Protein 8ANX (pdb70)

Nearest PDB structures (foldseek):
  8anx-assembly1_AAA  TM=1.003E+00  e=5.447E-75  Thermogutta terrifontis
  8b3y-assembly1_A  TM=1.003E+00  e=3.376E-72  Thermogutta terrifontis
  6kdd-assembly1_A  TM=7.727E-01  e=1.918E-19  Fervidobacterium pennivorans DSM 9078
  3rjy-assembly1_A  TM=7.796E-01  e=4.596E-19  Fervidobacterium nodosum Rt17-B1
  5byw-assembly2_B  TM=7.612E-01  e=2.550E-14  Acetivibrio thermocellus ATCC 27405

B-factor: mean 18.73, std 9.05, range [9.93, 132.36]

Sequence (334 aa):
VFKGHNNLPRLRGAMIGPHVTNADLLEFGNVWKANHIRWQLIWNGFPHSPADSATLDEYRQWLDDGALKRLEEAALPVCREEAGILVTVDLHTPPGGRNEASECRIFHDREEFQKAFIDIWEDIARRFADSDVVWGYDLVNAPVEGMVPDGLMNWQRLAEETARRVRAIDQKHAIIIIEPAPWGSPSSIIALLDPIDVPGVVYSVHMYVPHAFTHQGVYDNPVGIVYPGTIDGKWYDRNTLRKVLEPVRRFQEENGVHIYIGEFSAIRWAPADSACCQQYLKKDCIEIFEEYGWDWAYHAFREWDGWSVEHGPDDRRNDRNRTATPTDDRALLLRSSWYAENVKPQFS

Structure (mmCIF, N/CA/C/O backbone):
data_8ANX
#
_entry.id   8ANX
#
_cell.length_a   60.390
_cell.length_b   69.590
_cell.length_c   81.920
_cell.angle_alpha   90.000
_cell.angle_beta   90.000
_cell.angle_gamma   90.000
#
_symmetry.space_group_name_H-M   'P 21 21 21'
#
loop_
_entity.id
_entity.type
_entity.pdbx_description
1 polymer Endoglucanase
2 water water
#
loop_
_atom_site.group_PDB
_atom_site.id
_atom_site.type_symbol
_atom_site.label_atom_id
_atom_site.label_alt_id
_atom_site.label_comp_id
_atom_site.label_asym_id
_atom_site.label_entity_id
_atom_site.label_seq_id
_atom_site.pdbx_PDB_ins_code
_atom_site.Cartn_x
_atom_site.Cartn_y
_atom_site.Cartn_z
_atom_site.occupancy
_atom_site.B_iso_or_equiv
_atom_site.auth_seq_id
_atom_site.auth_comp_id
_atom_site.auth_asym_id
_atom_site.auth_atom_id
_atom_site.pdbx_PDB_model_num
ATOM 1 N N . VAL A 1 8 ? -29.427 4.667 14.695 1.000 25.934 193 VAL AAA N 1
ATOM 2 C CA . VAL A 1 8 ? -28.493 4.955 13.554 1.000 22.488 193 VAL AAA CA 1
ATOM 3 C C . VAL A 1 8 ? -29.192 4.686 12.221 1.000 19.163 193 VAL AAA C 1
ATOM 4 O O . VAL A 1 8 ? -29.731 3.592 12.003 1.000 22.151 193 VAL AAA O 1
ATOM 8 N N . PHE A 1 9 ? -29.169 5.675 11.346 1.000 17.785 194 PHE AAA N 1
ATOM 9 C CA . PHE A 1 9 ? -29.808 5.580 10.017 1.000 15.666 194 PHE AAA CA 1
ATOM 10 C C . PHE A 1 9 ? -28.998 4.672 9.095 1.000 14.724 194 PHE AAA C 1
ATOM 11 O O . PHE A 1 9 ? -27.811 4.943 8.854 1.000 14.945 194 PHE AAA O 1
ATOM 19 N N . LYS A 1 10 ? -29.635 3.642 8.543 1.000 14.853 195 LYS AAA N 1
ATOM 20 C CA . LYS A 1 10 ? -29.039 2.801 7.466 1.000 15.013 195 LYS AAA CA 1
ATOM 21 C C . LYS A 1 10 ? -29.782 2.992 6.141 1.000 14.085 195 LYS AAA C 1
ATOM 22 O O . LYS A 1 10 ? -29.166 2.814 5.107 1.000 15.607 195 LYS AAA O 1
ATOM 28 N N . GLY A 1 11 ? -31.086 3.243 6.163 1.000 14.289 196 GLY AAA N 1
ATOM 29 C CA . GLY A 1 11 ? -31.870 3.370 4.923 1.000 15.371 196 GLY AAA CA 1
ATOM 30 C C . GLY A 1 11 ? -32.396 2.047 4.399 1.000 13.931 196 GLY AAA C 1
ATOM 31 O O . GLY A 1 11 ? -32.977 2.026 3.313 1.000 14.589 196 GLY AAA O 1
ATOM 32 N N . HIS A 1 12 ? -32.189 0.964 5.132 1.000 14.169 197 HIS AAA N 1
ATOM 33 C CA . HIS A 1 12 ? -32.778 -0.351 4.807 1.000 14.066 197 HIS AAA CA 1
ATOM 34 C C . HIS A 1 12 ? -33.080 -1.056 6.114 1.000 15.335 197 HIS AAA C 1
ATOM 35 O O . HIS A 1 12 ? -32.583 -0.625 7.154 1.000 16.005 197 HIS AAA O 1
ATOM 42 N N . ASN A 1 13 ? -33.879 -2.108 6.026 1.000 16.225 198 ASN AAA N 1
ATOM 43 C CA A ASN A 1 13 ? -34.382 -2.833 7.219 0.500 18.550 198 ASN AAA CA 1
ATOM 44 C CA B ASN A 1 13 ? -34.377 -2.834 7.219 0.500 17.535 198 ASN AAA CA 1
ATOM 45 C C . ASN A 1 13 ? -33.780 -4.241 7.282 1.000 17.830 198 ASN AAA C 1
ATOM 46 O O . ASN A 1 13 ? -34.372 -5.094 7.944 1.000 21.154 198 ASN AAA O 1
ATOM 55 N N . LEU A 1 14 ? -32.625 -4.453 6.668 1.000 15.052 199 LEU AAA N 1
ATOM 56 C CA . LEU A 1 14 ? -31.955 -5.776 6.701 1.000 14.466 199 LEU AAA CA 1
ATOM 57 C C . LEU A 1 14 ? -30.841 -5.763 7.733 1.000 14.165 199 LEU AAA C 1
ATOM 58 O O . LEU A 1 14 ? -30.301 -4.707 8.073 1.000 15.345 199 LEU AAA O 1
ATOM 63 N N . PRO A 1 15 ? -30.400 -6.936 8.227 1.000 14.159 200 PRO AAA N 1
ATOM 64 C CA . PRO A 1 15 ? -29.267 -6.949 9.148 1.000 14.724 200 PRO AAA CA 1
ATOM 65 C C . PRO A 1 15 ? -27.999 -6.387 8.498 1.000 13.397 200 PRO AAA C 1
ATOM 66 O O . PRO A 1 15 ? -27.188 -5.782 9.186 1.000 14.971 200 PRO AAA O 1
ATOM 70 N N . ARG A 1 16 ? -27.833 -6.643 7.206 1.000 13.395 201 ARG AAA N 1
ATOM 71 C CA . ARG A 1 16 ? -26.590 -6.308 6.488 1.000 12.774 201 ARG AAA CA 1
ATOM 72 C C . ARG A 1 16 ? -26.820 -6.381 4.988 1.000 12.514 201 ARG AAA C 1
ATOM 73 O O . ARG A 1 16 ? -27.502 -7.305 4.513 1.000 13.480 201 ARG AAA O 1
ATOM 81 N N . LEU A 1 17 ? -26.236 -5.433 4.272 1.000 11.629 202 LEU AAA N 1
ATOM 82 C CA . LEU A 1 17 ? -26.103 -5.539 2.804 1.000 11.512 202 LEU AAA CA 1
ATOM 83 C C . LEU A 1 17 ? -24.717 -6.095 2.515 1.000 11.457 202 LEU AAA C 1
ATOM 84 O O . LEU A 1 17 ? -23.722 -5.530 3.002 1.000 11.974 202 LEU AAA O 1
ATOM 89 N N . ARG A 1 18 ? -24.673 -7.174 1.753 1.000 10.941 203 ARG AAA N 1
ATOM 90 C CA . ARG A 1 18 ? -23.420 -7.811 1.309 1.000 11.245 203 ARG AAA CA 1
ATOM 91 C C . ARG A 1 18 ? -23.586 -8.129 -0.167 1.000 10.986 203 ARG AAA C 1
ATOM 92 O O . ARG A 1 18 ? -24.473 -8.929 -0.546 1.000 11.660 203 ARG AAA O 1
ATOM 100 N N . GLY A 1 19 ? -22.757 -7.532 -1.012 1.000 11.110 204 GLY AAA N 1
ATOM 101 C CA . GLY A 1 19 ? -22.824 -7.818 -2.448 1.000 11.169 204 GLY AAA CA 1
ATOM 102 C C . GLY A 1 19 ? -21.572 -7.380 -3.157 1.000 11.049 204 GLY AAA C 1
ATOM 103 O O . GLY A 1 19 ? -20.465 -7.640 -2.656 1.000 11.170 204 GLY AAA O 1
ATOM 104 N N . ALA A 1 20 ? -21.732 -6.727 -4.296 1.000 10.840 205 ALA AAA N 1
ATOM 105 C CA . ALA A 1 20 ? -20.569 -6.389 -5.141 1.000 10.902 205 ALA AAA CA 1
ATOM 106 C C . ALA A 1 20 ? -20.892 -5.235 -6.067 1.000 10.465 205 ALA AAA C 1
ATOM 107 O O . ALA A 1 20 ? -22.033 -5.001 -6.448 1.000 11.118 205 ALA AAA O 1
ATOM 109 N N . MET A 1 21 ? -19.831 -4.550 -6.452 1.000 10.378 206 MET AAA N 1
ATOM 110 C CA . MET A 1 21 ? -19.808 -3.757 -7.690 1.000 10.541 206 MET AAA CA 1
ATOM 111 C C . MET A 1 21 ? -20.143 -4.654 -8.874 1.000 11.553 206 MET AAA C 1
ATOM 112 O O . MET A 1 21 ? -19.666 -5.806 -8.916 1.000 12.405 206 MET AAA O 1
ATOM 117 N N . ILE A 1 22 ? -20.899 -4.115 -9.816 1.000 11.943 207 ILE AAA N 1
ATOM 118 C CA . ILE A 1 22 ? -21.086 -4.767 -11.135 1.000 13.005 207 ILE AAA CA 1
ATOM 119 C C . ILE A 1 22 ? -20.449 -3.896 -12.213 1.000 13.646 207 ILE AAA C 1
ATOM 120 O O . ILE A 1 22 ? -20.022 -2.771 -11.924 1.000 15.229 207 ILE AAA O 1
ATOM 125 N N . GLY A 1 23 ? -20.309 -4.470 -13.396 1.000 16.817 208 GLY AAA N 1
ATOM 126 C CA . GLY A 1 23 ? -19.805 -3.770 -14.585 1.000 18.672 208 GLY AAA CA 1
ATOM 127 C C . GLY A 1 23 ? -20.949 -3.127 -15.360 1.000 17.033 208 GLY AAA C 1
ATOM 128 O O . GLY A 1 23 ? -22.087 -3.577 -15.280 1.000 18.527 208 GLY AAA O 1
ATOM 129 N N . PRO A 1 24 ? -20.697 -2.063 -16.153 1.000 20.712 209 PRO AAA N 1
ATOM 130 C CA . PRO A 1 24 ? -21.781 -1.381 -16.860 1.000 21.389 209 PRO AAA CA 1
ATOM 131 C C . PRO A 1 24 ? -22.522 -2.297 -17.848 1.000 19.605 209 PRO AAA C 1
ATOM 132 O O . PRO A 1 24 ? -23.665 -1.999 -18.198 1.000 21.311 209 PRO AAA O 1
ATOM 136 N N . HIS A 1 25 ? -21.882 -3.386 -18.283 1.000 17.552 210 HIS AAA N 1
ATOM 137 C CA . HIS A 1 25 ? -22.451 -4.309 -19.295 1.000 17.647 210 HIS AAA CA 1
ATOM 138 C C . HIS A 1 25 ? -23.057 -5.551 -18.652 1.000 16.742 210 HIS AAA C 1
ATOM 139 O O . HIS A 1 25 ? -23.382 -6.492 -19.382 1.000 17.906 210 HIS AAA O 1
ATOM 146 N N . VAL A 1 26 ? -23.237 -5.536 -17.339 1.000 16.280 211 VAL AAA N 1
ATOM 147 C CA . VAL A 1 26 ? -23.888 -6.634 -16.582 1.000 16.955 211 VAL AAA CA 1
ATOM 148 C C . VAL A 1 26 ? -25.213 -6.988 -17.266 1.000 17.073 211 VAL AAA C 1
ATOM 149 O O . VAL A 1 26 ? -25.987 -6.086 -17.629 1.000 18.028 211 VAL AAA O 1
ATOM 153 N N . THR A 1 27 ? -25.459 -8.272 -17.477 1.000 16.559 212 THR AAA N 1
ATOM 154 C CA . THR A 1 27 ? -26.701 -8.745 -18.127 1.000 17.378 212 THR AAA CA 1
ATOM 155 C C . THR A 1 27 ? -27.783 -9.005 -17.084 1.000 16.420 212 THR AAA C 1
ATOM 156 O O . THR A 1 27 ? -27.479 -9.184 -15.891 1.000 16.330 212 THR AAA O 1
ATOM 160 N N . ASN A 1 28 ? -29.023 -9.085 -17.536 1.000 16.787 21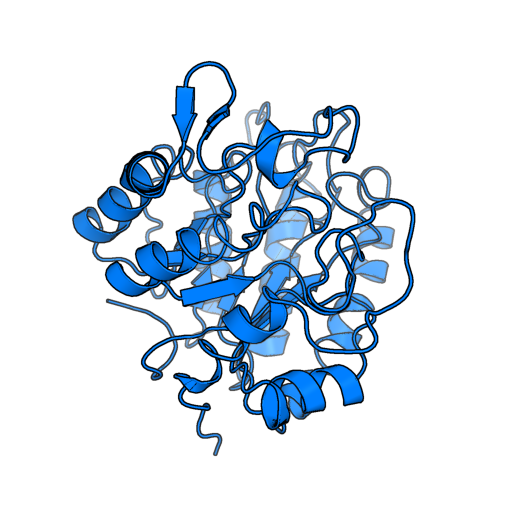3 ASN AAA N 1
ATOM 161 C CA . ASN A 1 28 ? -30.144 -9.466 -16.648 1.000 16.858 213 ASN AAA CA 1
ATOM 162 C C . ASN A 1 28 ? -29.867 -10.851 -16.062 1.000 16.042 213 ASN AAA C 1
ATOM 163 O O . ASN A 1 28 ? -30.116 -11.051 -14.867 1.000 16.991 213 ASN AAA O 1
ATOM 168 N N . ALA A 1 29 ? -29.362 -11.785 -16.866 1.000 17.317 214 ALA AAA N 1
ATOM 169 C CA . ALA A 1 29 ? -29.047 -13.144 -16.379 1.000 17.617 214 ALA AAA CA 1
ATOM 170 C C . ALA A 1 29 ? -27.972 -13.067 -15.291 1.000 16.641 214 ALA AAA C 1
ATOM 171 O O . ALA A 1 29 ? -28.064 -13.813 -14.304 1.000 17.374 214 ALA AAA O 1
ATOM 173 N N . ASP A 1 30 ? -26.965 -12.216 -15.467 1.000 16.036 215 ASP AAA N 1
ATOM 174 C CA . ASP A 1 30 ? -25.899 -12.049 -14.450 1.000 16.231 215 ASP AAA CA 1
ATOM 175 C C . ASP A 1 30 ? -26.522 -11.589 -13.131 1.000 14.432 215 ASP AAA C 1
ATOM 176 O O . ASP A 1 30 ? -26.117 -12.087 -12.068 1.000 14.851 215 ASP AAA O 1
ATOM 181 N N . LEU A 1 31 ? -27.444 -10.629 -13.192 1.000 14.472 216 LEU AAA N 1
ATOM 182 C CA . LEU A 1 31 ? -28.071 -10.067 -11.982 1.000 14.189 216 LEU AAA CA 1
ATOM 183 C C . LEU A 1 31 ? -28.887 -11.157 -11.289 1.000 14.094 216 LEU AAA C 1
ATOM 184 O O . LEU A 1 31 ? -28.806 -11.309 -10.059 1.000 14.191 216 LEU AAA O 1
ATOM 189 N N . LEU A 1 32 ? -29.700 -11.892 -12.049 1.000 14.878 217 LEU AAA N 1
ATOM 190 C CA . LEU A 1 32 ? -30.549 -12.961 -11.464 1.000 15.563 217 LEU AAA CA 1
ATOM 191 C C . LEU A 1 32 ? -29.660 -14.039 -10.826 1.000 14.880 217 LEU AAA C 1
ATOM 192 O O . LEU A 1 32 ? -29.971 -14.522 -9.719 1.000 15.586 217 LEU AAA O 1
ATOM 197 N N . GLU A 1 33 ? -28.573 -14.412 -11.487 1.000 14.886 218 GLU AAA N 1
ATOM 198 C CA . GLU A 1 33 ? -27.645 -15.412 -10.920 1.000 14.618 218 GLU AAA CA 1
ATOM 199 C C . GLU A 1 33 ? -27.042 -14.867 -9.622 1.000 13.800 218 GLU AAA C 1
ATOM 200 O O . GLU A 1 33 ? -26.954 -15.588 -8.610 1.000 14.302 218 GLU AAA O 1
ATOM 206 N N . PHE A 1 34 ? -26.579 -13.627 -9.642 1.000 13.743 219 PHE AAA N 1
ATOM 207 C CA . PHE A 1 34 ? -25.880 -13.071 -8.465 1.000 13.371 219 PHE AAA CA 1
ATOM 208 C C . PHE A 1 34 ? -26.829 -13.028 -7.259 1.000 12.923 219 PHE AAA C 1
ATOM 209 O O . PHE A 1 34 ? -26.435 -13.368 -6.150 1.000 13.550 219 PHE AAA O 1
ATOM 217 N N . GLY A 1 35 ? -28.072 -12.596 -7.466 1.000 13.034 220 GLY AAA N 1
ATOM 218 C CA . GLY A 1 35 ? -29.036 -12.511 -6.360 1.000 13.909 220 GLY AAA CA 1
ATOM 219 C C . GLY A 1 35 ? -29.576 -13.877 -5.971 1.000 13.542 220 GLY AAA C 1
ATOM 220 O O . GLY A 1 35 ? -29.615 -14.197 -4.765 1.000 14.565 220 GLY AAA O 1
ATOM 221 N N . ASN A 1 36 ? -30.015 -14.668 -6.946 1.000 14.518 221 ASN AAA N 1
ATOM 222 C CA . ASN A 1 36 ? -30.805 -15.880 -6.637 1.000 15.884 221 ASN AAA CA 1
ATOM 223 C C . ASN A 1 36 ? -29.916 -17.091 -6.367 1.000 16.018 221 ASN AAA C 1
ATOM 224 O O . ASN A 1 36 ? -30.364 -17.986 -5.618 1.000 17.945 221 ASN AAA O 1
ATOM 229 N N . VAL A 1 37 ? -28.724 -17.138 -6.946 1.000 15.315 222 VAL AAA N 1
ATOM 230 C CA . VAL A 1 37 ? -27.795 -18.289 -6.785 1.000 15.319 222 VAL AAA CA 1
ATOM 231 C C . VAL A 1 37 ? -26.664 -17.908 -5.822 1.000 14.652 222 VAL AAA C 1
ATOM 232 O O . VAL A 1 37 ? -26.410 -18.651 -4.866 1.000 16.124 222 VAL AAA O 1
ATOM 236 N N . TRP A 1 38 ? -25.987 -16.787 -6.038 1.000 13.818 223 TRP AAA N 1
ATOM 237 C CA . TRP A 1 38 ? -24.882 -16.402 -5.124 1.000 13.625 223 TRP AAA CA 1
ATOM 238 C C . TRP A 1 38 ? -25.429 -15.876 -3.786 1.000 12.569 223 TRP AAA C 1
ATOM 239 O O . TRP A 1 38 ? -24.675 -15.875 -2.811 1.000 13.759 223 TRP 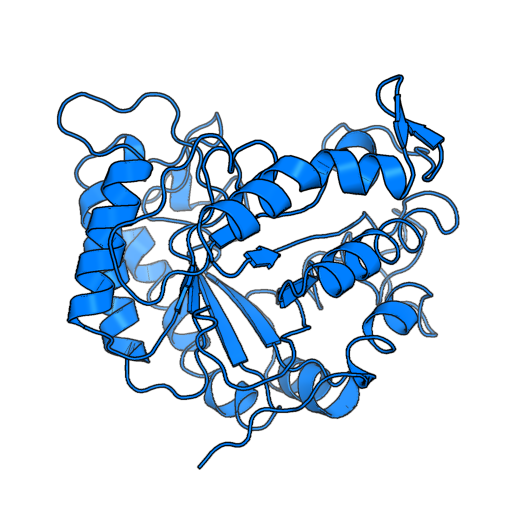AAA O 1
ATOM 250 N N . LYS A 1 39 ? -26.682 -15.420 -3.756 1.000 12.865 224 LYS AAA N 1
ATOM 251 C CA . LYS A 1 39 ? -27.408 -14.919 -2.557 1.000 12.540 224 LYS AAA CA 1
ATOM 252 C C . LYS A 1 39 ? -26.914 -13.526 -2.149 1.000 12.087 224 LYS AAA C 1
ATOM 253 O O . LYS A 1 39 ? -27.230 -13.086 -1.036 1.000 12.683 224 LYS AAA O 1
ATOM 259 N N . ALA A 1 40 ? -26.250 -12.799 -3.036 1.000 12.446 225 ALA AAA N 1
ATOM 260 C CA . ALA A 1 40 ? -26.003 -11.367 -2.783 1.000 12.424 225 ALA AAA CA 1
ATOM 261 C C . ALA A 1 40 ? -27.348 -10.655 -2.635 1.000 12.143 225 ALA AAA C 1
ATOM 262 O O . ALA A 1 40 ? -28.309 -11.013 -3.333 1.000 12.934 225 ALA AAA O 1
ATOM 264 N N . ASN A 1 41 ? -27.411 -9.648 -1.779 1.000 11.616 226 ASN AAA N 1
ATOM 265 C CA . ASN A 1 41 ? -28.640 -8.836 -1.615 1.000 11.911 226 ASN AAA CA 1
ATOM 266 C C . ASN A 1 41 ? -28.353 -7.388 -1.995 1.000 11.891 226 ASN AAA C 1
ATOM 267 O O . ASN A 1 41 ? -29.155 -6.515 -1.666 1.000 12.237 226 ASN AAA O 1
ATOM 272 N N . HIS A 1 42 ? -27.273 -7.158 -2.725 1.000 11.872 227 HIS AAA N 1
ATOM 273 C CA . HIS A 1 42 ? -26.789 -5.779 -2.924 1.000 11.827 227 HIS AAA CA 1
ATOM 274 C C . HIS A 1 42 ? -25.872 -5.706 -4.134 1.000 11.328 227 HIS AAA C 1
ATOM 275 O O . HIS A 1 42 ? -25.005 -6.572 -4.292 1.000 11.602 227 HIS AAA O 1
ATOM 282 N N . ILE A 1 43 ? -26.011 -4.641 -4.913 1.000 10.990 228 ILE AAA N 1
ATOM 283 C CA . ILE A 1 43 ? -24.988 -4.257 -5.915 1.000 11.228 228 ILE AAA CA 1
ATOM 284 C C . ILE A 1 43 ? -24.720 -2.766 -5.805 1.000 10.770 228 ILE AAA C 1
ATOM 285 O O . ILE A 1 43 ? -25.623 -2.000 -5.449 1.000 11.202 228 ILE AAA O 1
ATOM 290 N N . ARG A 1 44 ? -23.496 -2.395 -6.161 1.000 10.798 229 ARG AAA N 1
ATOM 291 C CA . ARG A 1 44 ? -23.141 -0.994 -6.456 1.000 10.839 229 ARG AAA CA 1
ATOM 292 C C . ARG A 1 44 ? -23.122 -0.841 -7.971 1.000 10.438 229 ARG AAA C 1
ATOM 293 O O . ARG A 1 44 ? -22.318 -1.510 -8.654 1.000 11.235 229 ARG AAA O 1
ATOM 301 N N . TRP A 1 45 ? -24.050 -0.037 -8.485 1.000 10.825 230 TRP AAA N 1
ATOM 302 C CA . TRP A 1 45 ? -24.211 0.193 -9.928 1.000 11.462 230 TRP AAA CA 1
ATOM 303 C C . TRP A 1 45 ? -23.380 1.409 -10.301 1.000 11.609 230 TRP AAA C 1
ATOM 304 O O . TRP A 1 45 ? -23.763 2.550 -9.990 1.000 12.206 230 TRP AAA O 1
ATOM 315 N N . GLN A 1 46 ? -22.259 1.169 -10.948 1.000 12.185 231 GLN AAA N 1
ATOM 316 C CA . GLN A 1 46 ? -21.351 2.254 -11.338 1.000 12.812 231 GLN AAA CA 1
ATOM 317 C C . GLN A 1 46 ? -21.820 2.857 -12.656 1.000 12.241 231 GLN AAA C 1
ATOM 318 O O . GLN A 1 46 ? -21.868 2.172 -13.683 1.000 14.181 231 GLN AAA O 1
ATOM 324 N N . LEU A 1 47 ? -22.118 4.150 -12.608 1.000 11.936 232 LEU AAA N 1
ATOM 325 C CA . LEU A 1 47 ? -22.334 4.987 -13.803 1.000 11.656 232 LEU AAA CA 1
ATOM 326 C C . LEU A 1 47 ? -20.956 5.487 -14.217 1.000 11.531 232 LEU AAA C 1
ATOM 327 O O . LEU A 1 47 ? -20.465 6.486 -13.670 1.000 11.909 232 LEU AAA O 1
ATOM 332 N N . ILE A 1 48 ? -20.304 4.689 -15.056 1.000 12.534 233 ILE AAA N 1
ATOM 333 C CA . ILE A 1 48 ? -18.870 4.847 -15.413 1.000 12.879 233 ILE AAA CA 1
ATOM 334 C C . ILE A 1 48 ? -18.778 4.992 -16.920 1.000 12.617 233 ILE AAA C 1
ATOM 335 O O . ILE A 1 48 ? -19.385 4.194 -17.645 1.000 13.968 233 ILE AAA O 1
ATOM 340 N N . TRP A 1 49 ? -18.046 5.998 -17.378 1.000 12.396 234 TRP AAA N 1
ATOM 341 C CA . TRP A 1 49 ? -17.844 6.206 -18.826 1.000 13.321 234 TRP AAA CA 1
ATOM 342 C C . TRP A 1 49 ? -16.488 5.606 -19.198 1.000 12.942 234 TRP AAA C 1
ATOM 343 O O . TRP A 1 49 ? -15.452 6.281 -19.091 1.000 14.136 234 TRP AAA O 1
ATOM 354 N N . ASN A 1 50 ? -16.527 4.325 -19.544 1.000 13.924 235 ASN AAA N 1
ATOM 355 C CA . ASN A 1 50 ? -15.421 3.496 -20.077 1.000 15.498 235 ASN AAA CA 1
ATOM 356 C C . ASN A 1 50 ? -14.411 3.082 -19.014 1.000 16.869 235 ASN AAA C 1
ATOM 357 O O . ASN A 1 50 ? -13.966 1.927 -19.046 1.000 21.417 235 ASN AAA O 1
ATOM 362 N N . GLY A 1 51 ? -13.972 3.982 -18.162 1.000 15.880 236 GLY AAA N 1
ATOM 363 C CA . GLY A 1 51 ? -12.867 3.663 -17.249 1.000 16.252 236 GLY AAA CA 1
ATOM 364 C C . GLY A 1 51 ? -12.743 4.642 -16.113 1.000 14.605 236 GLY AAA C 1
ATOM 365 O O . GLY A 1 51 ? -13.465 5.655 -16.065 1.000 14.774 236 GLY AAA O 1
ATOM 366 N N . PHE A 1 52 ? -11.827 4.320 -15.218 1.000 14.783 237 PHE AAA N 1
ATOM 367 C CA . PHE A 1 52 ? -11.559 5.108 -14.008 1.000 14.465 237 PHE AAA CA 1
ATOM 368 C C . PHE A 1 52 ? -10.120 4.856 -13.609 1.000 15.188 237 PHE AAA C 1
ATOM 369 O O . PHE A 1 52 ? -9.706 3.693 -13.588 1.000 17.099 237 PHE AAA O 1
ATOM 377 N N . PRO A 1 53 ? -9.326 5.876 -13.220 1.000 14.766 238 PRO AAA N 1
ATOM 378 C CA . PRO A 1 53 ? -9.745 7.266 -13.033 1.000 15.007 238 PRO AAA CA 1
ATOM 379 C C . PRO A 1 53 ? -9.777 8.126 -14.302 1.000 14.949 238 PRO AAA C 1
ATOM 380 O O . PRO A 1 53 ? -10.214 9.254 -14.212 1.000 16.242 238 PRO AAA O 1
ATOM 384 N N . HIS A 1 54 ? -9.357 7.590 -15.449 1.000 15.478 239 HIS AAA N 1
ATOM 385 C CA . HIS A 1 54 ? -9.340 8.342 -16.726 1.000 16.845 239 HIS AAA CA 1
ATOM 386 C C . HIS A 1 54 ? -10.494 7.881 -17.615 1.000 16.357 239 HIS AAA C 1
ATOM 387 O O . HIS A 1 54 ? -10.812 6.679 -17.651 1.000 17.489 239 HIS AAA O 1
ATOM 394 N N . SER A 1 55 ? -11.101 8.821 -18.318 1.000 14.753 240 SER AAA N 1
ATOM 395 C CA . SER A 1 55 ? -12.353 8.594 -19.071 1.000 14.475 240 SER AAA CA 1
ATOM 396 C C . SER A 1 55 ? -12.444 9.585 -20.209 1.000 15.213 240 SER AAA C 1
ATOM 397 O O . SER A 1 55 ? -11.918 10.693 -20.080 1.000 15.637 240 SER AAA O 1
ATOM 400 N N . PRO A 1 56 ? -13.195 9.278 -21.290 1.000 14.795 241 PRO AAA N 1
ATOM 401 C CA . PRO A 1 56 ? -13.522 10.317 -22.263 1.000 15.115 241 PRO AAA CA 1
ATOM 402 C C . PRO A 1 56 ? -14.226 11.523 -21.632 1.000 13.951 241 PRO AAA C 1
ATOM 403 O O . PRO A 1 56 ? -14.175 12.601 -22.206 1.000 15.311 241 PRO AAA O 1
ATOM 407 N N . ALA A 1 57 ? -14.884 11.348 -20.488 1.000 13.979 242 ALA AAA N 1
ATOM 408 C CA . ALA A 1 57 ? -15.522 12.485 -19.784 1.000 13.894 242 ALA AAA CA 1
ATOM 409 C C . ALA A 1 57 ? -14.496 13.592 -19.537 1.000 14.187 242 ALA AAA C 1
ATOM 410 O O . ALA A 1 57 ? -14.885 14.763 -19.436 1.000 15.224 242 ALA AAA O 1
ATOM 412 N N . ASP A 1 58 ? -13.233 13.212 -19.371 1.000 14.374 243 ASP AAA N 1
ATOM 413 C CA . ASP A 1 58 ? -12.160 14.155 -18.984 1.000 14.773 243 ASP AAA CA 1
ATOM 414 C C . ASP A 1 58 ? -12.022 15.260 -20.032 1.000 16.050 243 ASP AAA C 1
ATOM 415 O O . ASP A 1 58 ? -11.592 16.366 -19.660 1.000 17.421 243 ASP AAA O 1
ATOM 420 N N . SER A 1 59 ? -12.356 14.980 -21.291 1.000 16.611 244 SER AAA N 1
ATOM 421 C CA . SER A 1 59 ? -12.214 15.949 -22.406 1.000 18.585 244 SER AAA CA 1
ATOM 422 C C . SER A 1 59 ? -13.560 16.247 -23.066 1.000 19.130 244 SER AAA C 1
ATOM 423 O O . SER A 1 59 ? -13.584 17.089 -23.938 1.000 27.296 244 SER AAA O 1
ATOM 426 N N . ALA A 1 60 ? -14.652 15.624 -22.635 1.000 17.786 245 ALA AAA N 1
ATOM 427 C CA . ALA A 1 60 ? -15.968 15.768 -23.287 1.000 17.161 245 ALA AAA CA 1
ATOM 428 C C . ALA A 1 60 ? -16.650 17.058 -22.851 1.000 17.110 245 ALA AAA C 1
ATOM 429 O O . ALA A 1 60 ? -16.490 17.481 -21.695 1.000 18.213 245 ALA AAA O 1
ATOM 431 N N . THR A 1 61 ? -17.469 17.616 -23.734 1.000 16.974 246 THR AAA N 1
ATOM 432 C CA . THR A 1 61 ? -18.332 18.763 -23.387 1.000 18.569 246 THR AAA CA 1
ATOM 433 C C . THR A 1 61 ? -19.410 18.295 -22.412 1.000 17.656 246 THR AAA C 1
ATOM 434 O O . THR A 1 61 ? -19.692 17.078 -22.310 1.000 17.664 246 THR AAA O 1
ATOM 438 N N . LEU A 1 62 ? -20.035 19.241 -21.730 1.000 18.397 247 LEU AAA N 1
ATOM 439 C CA . LEU A 1 62 ? -21.158 18.897 -20.837 1.000 18.948 247 LEU AAA CA 1
ATOM 440 C C . LEU A 1 62 ? -22.273 18.244 -21.661 1.000 17.079 247 LEU AAA C 1
ATOM 441 O O . LEU A 1 62 ? -22.863 17.272 -21.178 1.000 17.697 247 LEU AAA O 1
ATOM 446 N N . ASP A 1 63 ? -22.546 18.720 -22.875 1.000 17.954 248 ASP AAA N 1
ATOM 447 C CA . ASP A 1 63 ? -23.615 18.109 -23.713 1.000 18.576 248 ASP AAA CA 1
ATOM 448 C C . ASP A 1 63 ? -23.265 16.657 -24.062 1.000 16.403 248 ASP AAA C 1
ATOM 449 O O . ASP A 1 63 ? -24.154 15.771 -23.969 1.000 17.186 248 ASP AAA O 1
ATOM 454 N N . GLU A 1 64 ? -22.015 16.390 -24.420 1.000 16.230 249 GLU AAA N 1
ATOM 455 C CA . GLU A 1 64 ? -21.572 15.010 -24.733 1.000 15.965 249 GLU AAA CA 1
ATOM 456 C C . GLU A 1 64 ? -21.725 14.149 -23.477 1.000 14.902 249 GLU AAA C 1
ATOM 457 O O . GLU A 1 64 ? -22.204 13.003 -23.550 1.000 15.349 249 GLU AAA O 1
ATOM 463 N N . TYR A 1 65 ? -21.324 14.676 -22.332 1.000 15.096 250 TYR AAA N 1
ATOM 464 C CA . TYR A 1 65 ? -21.418 13.957 -21.046 1.000 14.461 250 TYR AAA CA 1
ATOM 465 C C . TYR A 1 65 ? -22.878 13.641 -20.717 1.000 14.372 250 TYR AAA C 1
ATOM 466 O O . TYR A 1 65 ? -23.184 12.510 -20.346 1.000 14.461 250 TYR AAA O 1
ATOM 475 N N . ARG A 1 66 ? -23.769 14.619 -20.816 1.000 15.337 251 ARG AAA N 1
ATOM 476 C CA . ARG A 1 66 ? -25.200 14.405 -20.481 1.000 15.992 251 ARG AAA CA 1
ATOM 477 C C . ARG A 1 66 ? -25.786 13.332 -21.401 1.000 14.957 251 ARG AAA C 1
ATOM 478 O O . ARG A 1 66 ? -26.607 12.526 -20.946 1.000 15.073 251 ARG AAA O 1
ATOM 486 N N . GLN A 1 67 ? -25.392 13.317 -22.667 1.000 15.140 252 GLN AAA N 1
ATOM 487 C CA . GLN A 1 67 ? -25.878 12.282 -23.613 1.000 15.327 252 GLN AAA CA 1
ATOM 488 C C . GLN A 1 67 ? -25.391 10.902 -23.149 1.000 14.532 252 GLN AAA C 1
ATOM 489 O O . GLN A 1 67 ? -26.219 9.960 -23.069 1.000 15.393 252 GLN AAA O 1
ATOM 495 N N . TRP A 1 68 ? -24.108 10.769 -22.824 1.000 14.637 253 TRP AAA N 1
ATOM 496 C CA . TRP A 1 68 ? -23.571 9.485 -22.320 1.000 14.608 253 TRP AAA CA 1
ATOM 497 C C . TRP A 1 68 ? -24.354 9.073 -21.062 1.000 13.139 253 TRP AAA C 1
ATOM 498 O O . TRP A 1 68 ? -24.830 7.927 -20.937 1.000 13.383 253 TRP AAA O 1
ATOM 509 N N . LEU A 1 69 ? -24.517 9.997 -20.122 1.000 13.235 254 LEU AAA N 1
ATOM 510 C CA . LEU A 1 69 ? -25.117 9.651 -18.818 1.000 13.090 254 LEU AAA CA 1
ATOM 511 C C . LEU A 1 69 ? -26.578 9.247 -19.023 1.000 12.923 254 LEU AAA C 1
ATOM 512 O O . LEU A 1 69 ? -27.056 8.336 -18.337 1.000 14.105 254 LEU AAA O 1
ATOM 517 N N . ASP A 1 70 ? -27.289 9.895 -19.933 1.000 14.364 255 ASP AAA N 1
ATOM 518 C CA A ASP A 1 70 ? -28.698 9.501 -20.166 0.500 15.307 255 ASP AAA CA 1
ATOM 519 C CA B ASP A 1 70 ? -28.697 9.511 -20.211 0.500 15.966 255 ASP AAA CA 1
ATOM 520 C C . ASP A 1 70 ? -28.764 8.032 -20.617 1.000 15.149 255 ASP AAA C 1
ATOM 521 O O . ASP A 1 70 ? -29.667 7.312 -20.154 1.000 15.883 255 ASP AAA O 1
ATOM 530 N N . GLY A 1 71 ? -27.834 7.582 -21.448 1.000 14.751 256 GLY AAA N 1
ATOM 531 C CA . GLY A 1 71 ? -27.806 6.164 -21.851 1.000 15.708 256 GLY AAA CA 1
ATOM 532 C C . GLY A 1 71 ? -27.507 5.260 -20.668 1.000 14.577 256 GLY AAA C 1
ATOM 533 O O . GLY A 1 71 ? -28.131 4.200 -20.512 1.000 15.544 256 GLY AAA O 1
ATOM 534 N N . ALA A 1 72 ? -26.558 5.649 -19.831 1.000 13.957 257 ALA AAA N 1
ATOM 535 C CA . ALA A 1 72 ? -26.177 4.848 -18.649 1.000 13.583 257 ALA AAA CA 1
ATOM 536 C C . ALA A 1 72 ? -27.366 4.747 -17.686 1.000 13.090 257 ALA AAA C 1
ATOM 537 O O . ALA A 1 72 ? -27.627 3.674 -17.137 1.000 14.233 257 ALA AAA O 1
ATOM 539 N N . LEU A 1 73 ? -28.084 5.844 -17.468 1.000 13.709 258 LEU AAA N 1
ATOM 540 C CA . LEU A 1 73 ? -29.247 5.848 -16.549 1.000 13.518 258 LEU AAA CA 1
ATOM 541 C C . LEU A 1 73 ? -30.389 5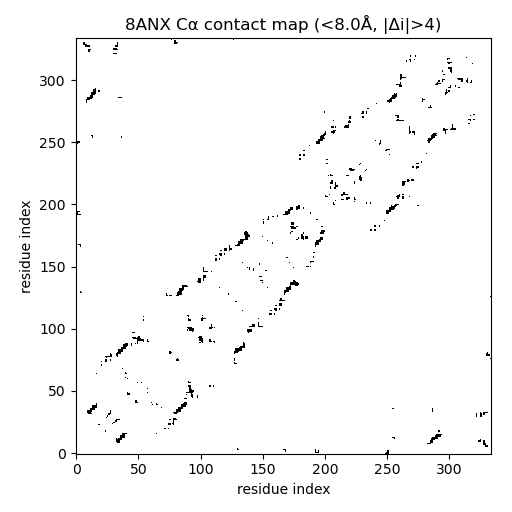.011 -17.128 1.000 14.209 258 LEU AAA C 1
ATOM 542 O O . LEU A 1 73 ? -31.114 4.386 -16.348 1.000 15.753 258 LEU AAA O 1
ATOM 547 N N . LYS A 1 74 ? -30.566 5.016 -18.443 1.000 14.977 259 LYS AAA N 1
ATOM 548 C CA . LYS A 1 74 ? -31.630 4.208 -19.083 1.000 16.066 259 LYS AAA CA 1
ATOM 549 C C . LYS A 1 74 ? -31.400 2.735 -18.742 1.000 15.372 259 LYS AAA C 1
ATOM 550 O O . LYS A 1 74 ? -32.369 2.025 -18.429 1.000 16.137 259 LYS AAA O 1
ATOM 556 N N . ARG A 1 75 ? -30.163 2.261 -18.837 1.000 14.746 260 ARG AAA N 1
ATOM 557 C CA . ARG A 1 75 ? -29.893 0.832 -18.535 1.000 14.520 260 ARG AAA CA 1
ATOM 558 C C . ARG A 1 75 ? -30.119 0.574 -17.046 1.000 14.379 260 ARG AAA C 1
ATOM 559 O O . ARG A 1 75 ? -30.723 -0.456 -16.701 1.000 15.002 260 ARG AAA O 1
ATOM 567 N N . LEU A 1 76 ? -29.633 1.452 -16.178 1.000 13.929 261 LEU AAA N 1
ATOM 568 C CA . LEU A 1 76 ? -29.881 1.285 -14.724 1.000 13.650 261 LEU AAA CA 1
ATOM 569 C C . LEU A 1 76 ? -31.393 1.165 -14.489 1.000 13.777 261 LEU AAA C 1
ATOM 570 O O . LEU A 1 76 ? -31.837 0.255 -13.764 1.000 14.792 261 LEU AAA O 1
ATOM 575 N N . GLU A 1 77 ? -32.187 2.054 -15.069 1.000 15.235 262 GLU AAA N 1
ATOM 576 C CA A GLU A 1 77 ? -33.665 2.054 -14.907 0.500 16.471 262 GLU AAA CA 1
ATOM 577 C CA B GLU A 1 77 ? -33.648 2.026 -14.823 0.500 15.991 262 GLU AAA CA 1
ATOM 578 C C . GLU A 1 77 ? -34.219 0.687 -15.316 1.000 15.820 262 GLU AAA C 1
ATOM 579 O O . GLU A 1 77 ? -35.057 0.114 -14.598 1.000 17.318 262 GLU AAA O 1
ATOM 590 N N . ALA A 1 78 ? -33.757 0.182 -16.454 1.000 16.080 263 ALA AAA N 1
ATOM 591 C CA . ALA A 1 78 ? -34.245 -1.109 -16.996 1.000 16.979 263 ALA AAA CA 1
ATOM 592 C C . ALA A 1 78 ? -33.808 -2.273 -16.096 1.000 16.449 263 ALA AAA C 1
ATOM 593 O O . ALA A 1 78 ? -34.503 -3.295 -16.057 1.000 19.189 263 ALA AAA O 1
ATOM 595 N N . ALA A 1 79 ? -32.685 -2.144 -15.402 1.000 15.740 264 ALA AAA N 1
ATOM 596 C CA . ALA A 1 79 ? -32.135 -3.218 -14.548 1.000 15.960 264 ALA AAA CA 1
ATOM 597 C C . ALA A 1 79 ? -32.875 -3.287 -13.209 1.000 14.745 264 ALA AAA C 1
ATOM 598 O O . ALA A 1 79 ? -32.808 -4.337 -12.560 1.000 15.932 264 ALA AAA O 1
ATOM 600 N N . LEU A 1 80 ? -33.511 -2.206 -12.752 1.000 15.161 265 LEU AAA N 1
ATOM 601 C CA . LEU A 1 80 ? -34.090 -2.203 -11.384 1.000 15.014 265 LEU AAA CA 1
ATOM 602 C C . LEU A 1 80 ? -35.141 -3.303 -11.223 1.000 15.260 265 LEU AAA C 1
ATOM 603 O O . LEU A 1 80 ? -35.122 -3.973 -10.196 1.000 15.268 265 LEU AAA O 1
ATOM 608 N N . PRO A 1 81 ? -36.077 -3.546 -12.171 1.000 15.986 266 PRO AAA N 1
ATOM 609 C CA . PRO A 1 81 ? -37.041 -4.621 -11.966 1.000 16.633 266 PRO AAA CA 1
ATOM 610 C C . PRO A 1 81 ? -36.384 -6.004 -11.899 1.000 15.853 266 PRO AAA C 1
ATOM 611 O O . PRO A 1 81 ? -36.904 -6.897 -11.242 1.000 16.864 266 PRO AAA O 1
ATOM 615 N N . VAL A 1 82 ? -35.248 -6.171 -12.567 1.000 15.582 267 VAL AAA N 1
ATOM 616 C CA . VAL A 1 82 ? -34.484 -7.443 -12.532 1.000 15.297 267 VAL AAA CA 1
ATOM 617 C C . VAL A 1 82 ? -33.851 -7.584 -11.147 1.000 14.840 267 VAL AAA C 1
ATOM 618 O O . VAL A 1 82 ? -33.896 -8.662 -10.557 1.000 15.396 267 VAL AAA O 1
ATOM 622 N N . CYS A 1 83 ? -33.270 -6.511 -10.630 1.000 14.580 268 CYS AAA N 1
ATOM 623 C CA . CYS A 1 83 ? -32.729 -6.521 -9.251 1.000 14.157 268 CYS AAA CA 1
ATOM 624 C C . CYS A 1 83 ? -33.838 -6.869 -8.253 1.000 14.049 268 CYS AAA C 1
ATOM 625 O O . CYS A 1 83 ? -33.578 -7.600 -7.294 1.000 15.072 268 CYS AAA O 1
ATOM 628 N N . ARG A 1 84 ? -35.045 -6.349 -8.466 1.000 15.020 269 ARG AAA N 1
ATOM 629 C CA . ARG A 1 84 ? -36.179 -6.643 -7.559 1.000 15.911 269 ARG AAA CA 1
ATOM 630 C C . ARG A 1 84 ? -36.434 -8.156 -7.566 1.000 16.225 269 ARG AAA C 1
ATOM 631 O O . ARG A 1 84 ? -36.555 -8.756 -6.490 1.000 18.632 269 ARG AAA O 1
ATOM 639 N N . GLU A 1 85 ? -36.458 -8.760 -8.752 1.000 15.914 270 GLU AAA N 1
ATOM 640 C CA A GLU A 1 85 ? -36.684 -10.220 -8.909 0.500 16.998 270 GLU AAA CA 1
ATOM 641 C CA B GLU A 1 85 ? -36.686 -10.222 -8.912 0.500 17.375 270 GLU AAA CA 1
ATOM 642 C C . GLU A 1 85 ? -35.543 -11.005 -8.250 1.000 16.956 270 GLU AAA C 1
ATOM 643 O O . GLU A 1 85 ? -35.799 -12.083 -7.731 1.000 21.443 270 GLU AAA O 1
ATOM 654 N N . ALA A 1 86 ? -34.337 -10.454 -8.275 1.000 15.475 271 ALA AAA N 1
ATOM 655 C CA . ALA A 1 86 ? -33.112 -11.106 -7.760 1.000 15.596 271 ALA AAA CA 1
ATOM 656 C C . ALA A 1 86 ? -32.935 -10.883 -6.254 1.000 14.863 271 ALA AAA C 1
ATOM 657 O O . ALA A 1 86 ? -31.969 -11.428 -5.690 1.000 15.951 271 ALA AAA O 1
ATOM 659 N N . GLY A 1 87 ? -33.783 -10.077 -5.612 1.000 15.119 272 GLY AAA N 1
ATOM 660 C CA . GLY A 1 87 ? -33.624 -9.765 -4.179 1.000 15.381 272 GLY AAA CA 1
ATOM 661 C C . GLY A 1 87 ? -32.374 -8.940 -3.923 1.000 13.895 272 GLY AAA C 1
ATOM 662 O O . GLY A 1 87 ? -31.614 -9.277 -3.000 1.000 15.008 272 GLY AAA O 1
ATOM 663 N N . ILE A 1 88 ? -32.198 -7.868 -4.693 1.000 13.192 273 ILE AAA N 1
ATOM 664 C CA . ILE A 1 88 ? -30.996 -6.998 -4.634 1.000 12.620 273 ILE AAA CA 1
ATOM 665 C C . ILE A 1 88 ? -31.422 -5.547 -4.453 1.000 12.826 273 ILE AAA C 1
ATOM 666 O O . ILE A 1 88 ? -32.244 -5.059 -5.257 1.000 14.305 273 ILE AAA O 1
ATOM 671 N N . LEU A 1 89 ? -30.825 -4.888 -3.459 1.000 11.978 274 LEU AAA N 1
ATOM 672 C CA . LEU A 1 89 ? -30.948 -3.418 -3.299 1.000 12.300 274 LEU AAA CA 1
ATOM 673 C C . LEU A 1 89 ? -29.714 -2.731 -3.887 1.000 11.825 274 LEU AAA C 1
ATOM 674 O O . LEU A 1 89 ? -28.595 -3.266 -3.778 1.000 12.271 274 LEU AAA O 1
ATOM 679 N N . VAL A 1 90 ? -29.913 -1.564 -4.484 1.000 11.920 275 VAL AAA N 1
ATOM 680 C CA . VAL A 1 90 ? -28.904 -0.949 -5.378 1.000 11.636 275 VAL AAA CA 1
ATOM 681 C C . VAL A 1 90 ? -28.342 0.359 -4.816 1.000 11.041 275 VAL AAA C 1
ATOM 682 O O . VAL A 1 90 ? -29.104 1.262 -4.448 1.000 12.457 275 VAL AAA O 1
ATOM 686 N N . THR A 1 91 ? -27.022 0.499 -4.865 1.000 11.011 276 THR AAA N 1
ATOM 687 C CA . THR A 1 91 ? -26.373 1.813 -4.742 1.000 10.814 276 THR AAA CA 1
ATOM 688 C C . THR A 1 91 ? -26.220 2.414 -6.131 1.000 10.764 276 THR AAA C 1
ATOM 689 O O . THR A 1 91 ? -25.620 1.772 -7.010 1.000 11.417 276 THR AAA O 1
ATOM 693 N N . VAL A 1 92 ? -26.728 3.629 -6.316 1.000 10.968 277 VAL AAA N 1
ATOM 694 C CA . VAL A 1 92 ? -26.504 4.378 -7.573 1.000 11.061 277 VAL AAA CA 1
ATOM 695 C C . VAL A 1 92 ? -25.229 5.195 -7.391 1.000 10.972 277 VAL AAA C 1
ATOM 696 O O . VAL A 1 92 ? -25.228 6.122 -6.587 1.000 12.230 277 VAL AAA O 1
ATOM 700 N N . ASP A 1 93 ? -24.163 4.802 -8.083 1.000 10.995 278 ASP AAA N 1
ATOM 701 C CA . ASP A 1 93 ? -22.818 5.409 -7.933 1.000 10.774 278 ASP AAA CA 1
ATOM 702 C C . ASP A 1 93 ? -22.509 6.278 -9.146 1.000 11.206 278 ASP AAA C 1
ATOM 703 O O . ASP A 1 93 ? -22.400 5.730 -10.255 1.000 11.517 278 ASP AAA O 1
ATOM 708 N N . LEU A 1 94 ? -22.414 7.596 -8.953 1.000 11.159 279 LEU AAA N 1
ATOM 709 C CA . LEU A 1 94 ? -21.913 8.452 -10.047 1.000 11.074 279 LEU AAA CA 1
ATOM 710 C C . LEU A 1 94 ? -20.391 8.300 -10.074 1.000 11.244 279 LEU AAA C 1
ATOM 711 O O . LEU A 1 94 ? -19.660 8.983 -9.330 1.000 11.931 279 LEU AAA O 1
ATOM 716 N N . HIS A 1 95 ? -19.931 7.391 -10.915 1.000 11.046 280 HIS AAA N 1
ATOM 717 C CA . HIS A 1 95 ? -18.519 6.951 -10.910 1.000 11.129 280 HIS AAA CA 1
ATOM 718 C C . HIS A 1 95 ? -17.672 7.914 -11.732 1.000 11.528 280 HIS AAA C 1
ATOM 719 O O . HIS A 1 95 ? -16.502 8.157 -11.376 1.000 12.641 280 HIS AAA O 1
ATOM 726 N N . THR A 1 96 ? -18.241 8.429 -12.813 1.000 11.684 281 THR AAA N 1
ATOM 727 C CA . THR A 1 96 ? -17.611 9.430 -13.697 1.000 11.660 281 THR AAA CA 1
ATOM 728 C C . THR A 1 96 ? -18.476 10.677 -13.638 1.000 12.213 281 THR AAA C 1
ATOM 729 O O . THR A 1 96 ? -19.556 10.690 -14.220 1.000 12.781 281 THR AAA O 1
ATOM 733 N N . PRO A 1 97 ? -18.048 11.737 -12.921 1.000 13.012 282 PRO AAA N 1
ATOM 734 C CA . PRO A 1 97 ? -18.849 12.952 -12.828 1.000 12.771 282 PRO AAA CA 1
ATOM 735 C C . PRO A 1 97 ? -18.681 13.822 -14.066 1.000 12.727 282 PRO AAA C 1
ATOM 736 O O . PRO A 1 97 ? -17.765 13.630 -14.867 1.000 13.101 282 PRO AAA O 1
ATOM 740 N N . PRO A 1 98 ? -19.568 14.821 -14.243 1.000 12.772 283 PRO AAA N 1
ATOM 741 C CA . PRO A 1 98 ? -19.489 15.716 -15.396 1.000 13.184 283 PRO AAA CA 1
ATOM 742 C C . PRO A 1 98 ? -18.136 16.426 -15.436 1.000 13.053 283 PRO AAA C 1
ATOM 743 O O . PRO A 1 98 ? -17.698 16.956 -14.434 1.000 13.684 283 PRO AAA O 1
ATOM 747 N N . GLY A 1 99 ? -17.501 16.421 -16.604 1.000 13.271 284 GLY AAA N 1
ATOM 748 C CA . GLY A 1 99 ? -16.162 17.002 -16.797 1.000 14.076 284 GLY AAA CA 1
ATOM 749 C C . GLY A 1 99 ? -15.039 16.029 -16.483 1.000 13.523 284 GLY AAA C 1
ATOM 750 O O . GLY A 1 99 ? -13.870 16.325 -16.777 1.000 14.948 284 GLY AAA O 1
ATOM 751 N N . GLY A 1 100 ? -15.352 14.903 -15.843 1.000 13.071 285 GLY AAA N 1
ATOM 752 C CA . GLY A 1 100 ? -14.320 13.918 -15.512 1.000 13.041 285 GLY AAA CA 1
ATOM 753 C C . GLY A 1 100 ? -13.235 14.518 -14.638 1.000 12.817 285 GLY AAA C 1
ATOM 754 O O . GLY A 1 100 ? -13.535 15.269 -13.683 1.000 13.507 285 GLY AAA O 1
ATOM 755 N N . ARG A 1 101 ? -11.996 14.158 -14.928 1.000 12.986 286 ARG AAA N 1
ATOM 756 C CA . ARG A 1 101 ? -10.846 14.509 -14.084 1.000 13.719 286 ARG AAA CA 1
ATOM 757 C C . ARG A 1 101 ? -9.718 15.034 -14.957 1.000 14.247 286 ARG AAA C 1
ATOM 758 O O . ARG A 1 101 ? -9.597 14.645 -16.135 1.000 15.189 286 ARG AAA O 1
ATOM 766 N N . ASN A 1 102 ? -8.910 15.909 -14.373 1.000 14.451 287 ASN AAA N 1
ATOM 767 C CA . ASN A 1 102 ? -7.692 16.411 -15.038 1.000 15.575 287 ASN AAA CA 1
ATOM 768 C C . ASN A 1 102 ? -6.605 15.334 -14.972 1.000 16.469 287 ASN AAA C 1
ATOM 769 O O . ASN A 1 102 ? -6.869 14.193 -14.535 1.000 16.380 287 ASN AAA O 1
ATOM 774 N N . GLU A 1 103 ? -5.400 15.687 -15.400 1.000 18.912 288 GLU AAA N 1
ATOM 775 C CA . GLU A 1 103 ? -4.296 14.719 -15.558 1.000 20.980 288 GLU AAA CA 1
ATOM 776 C C . GLU A 1 103 ? -3.860 14.184 -14.191 1.000 19.660 288 GLU AAA C 1
ATOM 777 O O . GLU A 1 103 ? -3.313 13.080 -14.152 1.000 22.924 288 GLU AAA O 1
ATOM 783 N N . ALA A 1 104 ? -4.084 14.944 -13.114 1.000 17.711 289 ALA AAA N 1
ATOM 784 C CA . ALA A 1 104 ? -3.767 14.563 -11.717 1.000 17.521 289 ALA AAA CA 1
ATOM 785 C C . ALA A 1 104 ? -4.941 13.815 -11.062 1.000 16.997 289 ALA AAA C 1
ATOM 786 O O . ALA A 1 104 ? -4.901 13.596 -9.847 1.000 17.305 289 ALA AAA O 1
ATOM 788 N N . SER A 1 105 ? -5.955 13.428 -11.835 1.000 14.954 290 SER AAA N 1
ATOM 789 C CA . SER A 1 105 ? -7.141 12.677 -11.338 1.000 14.732 290 SER AAA CA 1
ATOM 790 C C . SER A 1 105 ? -7.983 13.533 -10.381 1.000 13.391 290 SER AAA C 1
ATOM 791 O O . SER A 1 105 ? -8.727 12.975 -9.587 1.000 14.430 290 SER AAA O 1
ATOM 794 N N . GLU A 1 106 ? -7.894 14.853 -10.484 1.000 13.173 291 GLU AAA N 1
ATOM 795 C CA . GLU A 1 106 ? -8.727 15.778 -9.688 1.000 12.663 291 GLU AAA CA 1
ATOM 796 C C . GLU A 1 106 ? -10.010 16.073 -10.465 1.000 12.398 291 GLU AAA C 1
ATOM 797 O O . GLU A 1 106 ? -9.950 16.329 -11.672 1.000 13.621 291 GLU AAA O 1
ATOM 803 N N . CYS A 1 107 ? -11.148 16.021 -9.784 1.000 12.555 292 CYS AAA N 1
ATOM 804 C CA . CYS A 1 107 ? -12.455 16.128 -10.454 1.000 13.086 292 CYS AAA CA 1
ATOM 805 C C . CYS A 1 107 ? -12.746 17.575 -10.864 1.000 12.754 292 CYS AAA C 1
ATOM 806 O O . CYS A 1 107 ? -12.673 18.501 -10.025 1.000 13.382 292 CYS AAA O 1
ATOM 809 N N . ARG A 1 108 ? -13.141 17.754 -12.114 1.000 13.225 293 ARG AAA N 1
ATOM 810 C CA . ARG A 1 108 ? -13.465 19.085 -12.677 1.000 13.376 293 ARG AAA CA 1
ATOM 811 C C . ARG A 1 108 ? -14.692 19.701 -11.998 1.000 13.243 293 ARG AAA C 1
ATOM 812 O O . ARG A 1 108 ? -14.828 20.940 -12.068 1.000 14.187 293 ARG AAA O 1
ATOM 820 N N . ILE A 1 109 ? -15.539 18.920 -11.330 1.000 12.710 294 ILE AAA N 1
ATOM 821 C CA . ILE A 1 109 ? -16.661 19.502 -10.541 1.000 13.776 294 ILE AAA CA 1
ATOM 822 C C . ILE A 1 109 ? -16.140 20.426 -9.440 1.000 12.934 294 ILE AAA C 1
ATOM 823 O O . ILE A 1 109 ? -16.975 21.174 -8.909 1.000 13.851 294 ILE AAA O 1
ATOM 828 N N . PHE A 1 110 ? -14.849 20.391 -9.098 1.000 12.810 295 PHE AAA N 1
ATOM 829 C CA . PHE A 1 110 ? -14.267 21.291 -8.076 1.000 13.267 295 PHE AAA CA 1
ATOM 830 C C . PHE A 1 110 ? -13.579 22.501 -8.702 1.000 13.768 295 PHE AAA C 1
ATOM 831 O O . PHE A 1 110 ? -13.075 23.335 -7.945 1.000 15.144 295 PHE AAA O 1
ATOM 839 N N . HIS A 1 111 ? -13.518 22.565 -10.028 1.000 13.484 296 HIS AAA N 1
ATOM 840 C CA . HIS A 1 111 ? -12.638 23.526 -10.746 1.000 14.235 296 HIS AAA CA 1
ATOM 841 C C . HIS A 1 111 ? -13.412 24.469 -11.658 1.000 15.091 296 HIS AAA C 1
ATOM 842 O O . HIS A 1 111 ? -12.883 25.535 -11.992 1.000 17.340 296 HIS AAA O 1
ATOM 849 N N . ASP A 1 112 ? -14.578 24.047 -12.114 1.000 15.764 297 ASP AAA N 1
ATOM 850 C CA . ASP A 1 112 ? -15.280 24.674 -13.245 1.000 16.477 297 ASP AAA CA 1
ATOM 851 C C . ASP A 1 112 ? -16.719 24.934 -12.826 1.000 15.801 297 ASP AAA C 1
ATOM 852 O O . ASP A 1 112 ? -17.401 23.987 -12.421 1.000 16.271 297 ASP AAA O 1
ATOM 857 N N . ARG A 1 113 ? -17.179 26.169 -12.966 1.000 17.014 298 ARG AAA N 1
ATOM 858 C CA . ARG A 1 113 ? -18.541 26.556 -12.524 1.000 18.234 298 ARG AAA CA 1
ATOM 859 C C . ARG A 1 113 ? -19.598 25.719 -13.253 1.000 16.846 298 ARG AAA C 1
ATOM 860 O O . ARG A 1 113 ? -20.576 25.306 -12.619 1.000 17.501 298 ARG AAA O 1
ATOM 868 N N . GLU A 1 114 ? -19.457 25.521 -14.563 1.000 17.021 299 GLU AAA N 1
ATOM 869 C CA A GLU A 1 114 ? -20.457 24.781 -15.384 0.500 17.079 299 GLU AAA CA 1
ATOM 870 C CA B GLU A 1 114 ? -20.504 24.802 -15.330 0.500 17.554 299 GLU AAA CA 1
ATOM 871 C C . GLU A 1 114 ? -20.530 23.328 -14.902 1.000 15.160 299 GLU AAA C 1
ATOM 872 O O . GLU A 1 114 ? -21.634 22.800 -14.738 1.000 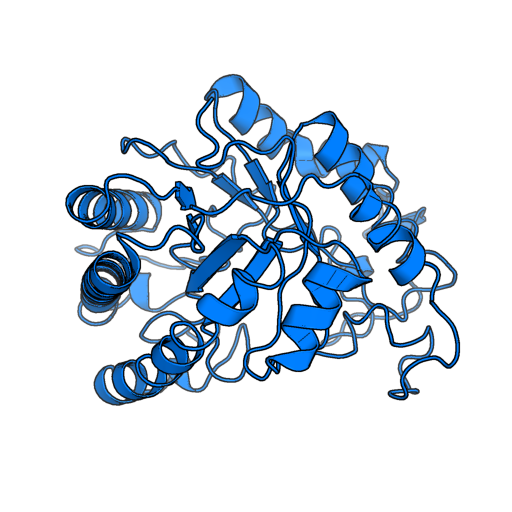15.979 299 GLU AAA O 1
ATOM 883 N N . PHE A 1 115 ? -19.380 22.691 -14.715 1.000 14.862 300 PHE AAA N 1
ATOM 884 C CA . PHE A 1 115 ? -19.385 21.273 -14.280 1.000 14.278 300 PHE AAA CA 1
ATOM 885 C C . PHE A 1 115 ? -19.910 21.159 -12.845 1.000 13.423 300 PHE AAA C 1
ATOM 886 O O . PHE A 1 115 ? -20.629 20.185 -12.530 1.000 13.947 300 PHE AAA O 1
ATOM 894 N N . GLN A 1 116 ? -19.570 22.106 -11.971 1.000 13.790 301 GLN AAA N 1
ATOM 895 C CA . GLN A 1 116 ? -20.051 22.059 -10.573 1.000 13.933 301 GLN AAA CA 1
ATOM 896 C C . GLN A 1 116 ? -21.579 22.199 -10.552 1.000 13.871 301 GLN AAA C 1
ATOM 897 O O . GLN A 1 116 ? -22.249 21.429 -9.841 1.000 14.697 301 GLN AAA O 1
ATOM 903 N N . LYS A 1 117 ? -22.127 23.160 -11.291 1.000 15.318 302 LYS AAA N 1
ATOM 904 C CA . LYS A 1 117 ? -23.596 23.330 -11.358 1.000 16.170 302 LYS AAA CA 1
ATOM 905 C C . LYS A 1 117 ? -24.229 22.075 -11.962 1.000 14.817 302 LYS AAA C 1
ATOM 906 O O . LYS A 1 117 ? -25.275 21.625 -11.469 1.000 15.673 302 LYS AAA O 1
ATOM 912 N N . ALA A 1 118 ? -23.616 21.512 -12.995 1.000 14.554 303 ALA AAA N 1
ATOM 913 C CA . ALA A 1 118 ? -24.160 20.310 -13.665 1.000 14.938 303 ALA AAA CA 1
ATOM 914 C C . ALA A 1 118 ? -24.250 19.165 -12.661 1.000 14.210 303 ALA AAA C 1
ATOM 915 O O . ALA A 1 118 ? -25.205 18.388 -12.724 1.000 14.588 303 ALA AAA O 1
ATOM 917 N N . PHE A 1 119 ? -23.253 19.010 -11.797 1.000 13.540 304 PHE AAA N 1
ATOM 918 C CA . PHE A 1 119 ? -23.264 17.937 -10.783 1.000 13.422 304 PHE AAA CA 1
ATOM 919 C C . PHE A 1 119 ? -24.554 18.006 -9.963 1.000 13.177 304 PHE AAA C 1
ATOM 920 O O . PHE A 1 119 ? -25.201 16.983 -9.736 1.000 13.161 304 PHE AAA O 1
ATOM 928 N N . ILE A 1 120 ? -24.920 19.203 -9.518 1.000 13.339 305 ILE AAA N 1
ATOM 929 C CA . ILE A 1 120 ? -26.132 19.389 -8.677 1.000 14.039 305 ILE AAA CA 1
ATOM 930 C C . ILE A 1 120 ? -27.364 19.118 -9.542 1.000 14.035 305 ILE AAA C 1
ATOM 931 O O . ILE A 1 120 ? -28.277 18.399 -9.079 1.000 14.860 305 ILE AAA O 1
ATOM 936 N N . ASP A 1 121 ? -27.417 19.684 -10.749 1.000 14.996 306 ASP AAA N 1
ATOM 937 C CA . ASP A 1 121 ? -28.602 19.500 -11.626 1.000 16.695 306 ASP AAA CA 1
ATOM 938 C C . ASP A 1 121 ? -28.793 18.015 -11.945 1.000 15.414 306 ASP AAA C 1
ATOM 939 O O . ASP A 1 121 ? -29.932 17.530 -11.947 1.000 16.357 306 ASP AAA O 1
ATOM 944 N N . ILE A 1 122 ? -27.704 17.312 -12.210 1.000 14.841 307 ILE AAA N 1
ATOM 945 C CA . ILE A 1 122 ? -27.748 15.862 -12.542 1.000 15.400 307 ILE AAA CA 1
ATOM 946 C C . ILE A 1 122 ? -28.297 15.104 -11.338 1.000 13.520 307 ILE AAA C 1
ATOM 947 O O . ILE A 1 122 ? -29.162 14.242 -11.504 1.000 14.371 307 ILE AAA O 1
ATOM 952 N N . TRP A 1 123 ? -27.821 15.408 -10.138 1.000 12.991 308 TRP AAA N 1
ATOM 953 C CA . TRP A 1 123 ? -28.308 14.682 -8.942 1.000 12.875 308 TRP AAA CA 1
ATOM 954 C C . TRP A 1 123 ? -29.781 14.992 -8.682 1.000 13.221 308 TRP AAA C 1
ATOM 955 O O . TRP A 1 123 ? -30.511 14.089 -8.247 1.000 13.849 308 TRP AAA O 1
ATOM 966 N N . GLU A 1 124 ? -30.245 16.205 -8.947 1.000 13.566 309 GLU AAA N 1
ATOM 967 C CA . GLU A 1 124 ? -31.701 16.462 -8.823 1.000 14.747 309 GLU AAA CA 1
ATOM 968 C C . GLU A 1 124 ? -32.473 15.588 -9.817 1.000 14.668 309 GLU AAA C 1
ATOM 969 O O . GLU A 1 124 ? -33.526 15.028 -9.442 1.000 15.959 309 GLU AAA O 1
ATOM 975 N N . ASP A 1 125 ? -31.964 15.455 -11.040 1.000 14.460 310 ASP AAA N 1
ATOM 976 C CA . ASP A 1 125 ? -32.617 14.618 -12.079 1.000 16.134 310 ASP AAA CA 1
ATOM 977 C C . ASP A 1 125 ? -32.631 13.156 -11.621 1.000 14.703 310 ASP AAA C 1
ATOM 978 O O . ASP A 1 125 ? -33.673 12.492 -11.724 1.000 15.455 310 ASP AAA O 1
ATOM 983 N N . ILE A 1 126 ? -31.505 12.646 -11.141 1.000 14.263 311 ILE AAA N 1
ATOM 984 C CA . ILE A 1 126 ? -31.427 11.226 -10.708 1.000 14.249 311 ILE AAA CA 1
ATOM 985 C C . ILE A 1 126 ? -32.376 11.006 -9.529 1.000 13.554 311 ILE AAA C 1
ATOM 986 O O . ILE A 1 126 ? -33.111 10.011 -9.527 1.000 14.590 311 ILE AAA O 1
ATOM 991 N N . ALA A 1 127 ? -32.379 11.910 -8.554 1.000 13.604 312 ALA AAA N 1
ATOM 992 C CA . ALA A 1 127 ? -33.269 11.778 -7.381 1.000 14.664 312 ALA AAA CA 1
ATOM 993 C C . ALA A 1 127 ? -34.730 11.772 -7.847 1.000 14.575 312 ALA AAA C 1
ATOM 994 O O . ALA A 1 127 ? -35.531 10.992 -7.319 1.000 15.184 312 ALA AAA O 1
ATOM 996 N N . ARG A 1 128 ? -35.081 12.619 -8.810 1.000 15.121 313 ARG AAA N 1
ATOM 997 C CA . ARG A 1 128 ? -36.473 12.660 -9.323 1.000 16.655 313 ARG AAA CA 1
ATOM 998 C C . ARG A 1 128 ? -36.828 11.315 -9.959 1.000 16.230 313 ARG AAA C 1
ATOM 999 O O . ARG A 1 128 ? -37.940 10.809 -9.737 1.000 18.215 313 ARG AAA O 1
ATOM 1007 N N . ARG A 1 129 ? -35.912 10.764 -10.750 1.000 15.407 314 ARG AAA N 1
ATOM 1008 C CA . ARG A 1 129 ? -36.136 9.499 -11.484 1.000 17.098 314 ARG AAA CA 1
ATOM 1009 C C . ARG A 1 129 ? -36.409 8.371 -10.488 1.000 15.906 314 ARG AAA C 1
ATOM 1010 O O . ARG A 1 129 ? -37.267 7.519 -10.775 1.000 18.610 314 ARG AAA O 1
ATOM 1018 N N . PHE A 1 130 ? -35.644 8.311 -9.400 1.000 14.708 315 PHE AAA N 1
ATOM 1019 C CA . PHE A 1 130 ? -35.640 7.117 -8.520 1.000 14.508 315 PHE AAA CA 1
ATOM 1020 C C . PHE A 1 130 ? -36.298 7.351 -7.160 1.000 14.609 315 PHE AAA C 1
ATOM 1021 O O . PHE A 1 130 ? -36.289 6.423 -6.343 1.000 15.220 315 PHE AAA O 1
ATOM 1029 N N . ALA A 1 131 ? -36.908 8.505 -6.931 1.000 15.650 316 ALA AAA N 1
ATOM 1030 C CA . ALA A 1 131 ? -37.426 8.886 -5.598 1.000 16.349 316 ALA AAA CA 1
ATOM 1031 C C . ALA A 1 131 ? -38.360 7.810 -5.041 1.000 16.825 316 ALA AAA C 1
ATOM 1032 O O . ALA A 1 131 ? -38.341 7.602 -3.820 1.000 18.440 316 ALA AAA O 1
ATOM 1034 N N . ASP A 1 132 ? -39.171 7.178 -5.892 1.000 17.582 317 ASP AAA N 1
ATOM 1035 C CA . ASP A 1 132 ? -40.200 6.215 -5.429 1.000 19.478 317 ASP AAA CA 1
ATOM 1036 C C . ASP A 1 132 ? -39.714 4.770 -5.523 1.000 19.835 317 ASP AAA C 1
ATOM 1037 O O . ASP A 1 132 ? -40.471 3.884 -5.133 1.000 23.815 317 ASP AAA O 1
ATOM 1042 N N . SER A 1 133 ? -38.496 4.527 -6.003 1.000 16.909 318 SER AAA N 1
ATOM 1043 C CA . SER A 1 133 ? -37.990 3.150 -6.204 1.000 15.936 318 SER AAA CA 1
ATOM 1044 C C . SER A 1 133 ? -37.811 2.450 -4.850 1.000 15.513 318 SER AAA C 1
ATOM 1045 O O . SER A 1 133 ? -37.130 2.990 -3.969 1.000 18.310 318 SER AAA O 1
ATOM 1048 N N . ASP A 1 134 ? -38.325 1.234 -4.716 1.000 15.246 319 ASP AAA N 1
ATOM 1049 C CA . ASP A 1 134 ? -38.062 0.396 -3.519 1.000 15.595 319 ASP AAA CA 1
ATOM 1050 C C . ASP A 1 134 ? -36.836 -0.496 -3.749 1.000 15.032 319 ASP AAA C 1
ATOM 1051 O O . ASP A 1 134 ? -36.466 -1.240 -2.836 1.000 16.574 319 ASP AAA O 1
ATOM 1056 N N . VAL A 1 135 ? -36.197 -0.391 -4.913 1.000 14.014 320 VAL AAA N 1
ATOM 1057 C CA . VAL A 1 135 ? -35.014 -1.222 -5.275 1.000 13.767 320 VAL AAA CA 1
ATOM 1058 C C . VAL A 1 135 ? -33.746 -0.412 -5.002 1.000 13.287 320 VAL AAA C 1
ATOM 1059 O O . VAL A 1 135 ? -32.774 -0.953 -4.459 1.000 13.354 320 VAL AAA O 1
ATOM 1063 N N . VAL A 1 136 ? -33.734 0.846 -5.415 1.000 13.322 321 VAL AAA N 1
ATOM 1064 C CA . VAL A 1 136 ? -32.632 1.753 -5.022 1.000 12.644 321 VAL AAA CA 1
ATOM 1065 C C . VAL A 1 136 ? -32.592 1.819 -3.497 1.000 12.742 321 VAL AAA C 1
ATOM 1066 O O . VAL A 1 136 ? -33.644 1.998 -2.847 1.000 13.518 321 VAL AAA O 1
ATOM 1070 N N . TRP A 1 137 ? -31.388 1.710 -2.947 1.000 12.474 322 TRP AAA N 1
ATOM 1071 C CA . TRP A 1 137 ? -31.107 1.936 -1.510 1.000 12.460 322 TRP AAA CA 1
ATOM 1072 C C . TRP A 1 137 ? -30.550 3.340 -1.310 1.000 12.155 322 TRP AAA C 1
ATOM 1073 O O . TRP A 1 137 ? -31.079 4.095 -0.488 1.000 12.678 322 TRP AAA O 1
ATOM 1084 N N . GLY A 1 138 ? -29.486 3.658 -2.032 1.000 11.736 323 GLY AAA N 1
ATOM 1085 C CA . GLY A 1 138 ? -28.713 4.873 -1.757 1.000 12.547 323 GLY AAA CA 1
ATOM 1086 C C . GLY A 1 138 ? -28.103 5.494 -2.992 1.000 11.451 323 GLY AAA C 1
ATOM 1087 O O . GLY A 1 138 ? -27.899 4.813 -4.000 1.000 12.191 323 GLY AAA O 1
ATOM 1088 N N . TYR A 1 139 ? -27.774 6.767 -2.848 1.000 11.293 324 TYR AAA N 1
ATOM 1089 C CA . TYR A 1 139 ? -27.157 7.605 -3.886 1.000 11.167 324 TYR AAA CA 1
ATOM 1090 C C . TYR A 1 139 ? -25.736 7.954 -3.453 1.000 11.227 324 TYR AAA C 1
ATOM 1091 O O . TYR A 1 139 ? -25.557 8.752 -2.517 1.000 11.626 324 TYR AAA O 1
ATOM 1100 N N . ASP A 1 140 ? -24.747 7.347 -4.104 1.000 11.031 325 ASP AAA N 1
ATOM 1101 C CA . ASP A 1 140 ? -23.318 7.590 -3.801 1.000 10.732 325 ASP AAA CA 1
ATOM 1102 C C . ASP A 1 140 ? -22.886 8.743 -4.706 1.000 10.407 325 ASP AAA C 1
ATOM 1103 O O . ASP A 1 140 ? -22.676 8.553 -5.920 1.000 11.387 325 ASP AAA O 1
ATOM 1108 N N . LEU A 1 141 ? -22.846 9.944 -4.129 1.000 10.828 326 LEU AAA N 1
ATOM 1109 C CA . LEU A 1 141 ? -22.899 11.193 -4.918 1.000 11.286 326 LEU AAA CA 1
ATOM 1110 C C . LEU A 1 141 ? -21.718 11.305 -5.880 1.000 10.923 326 LEU AAA C 1
ATOM 1111 O O . LEU A 1 141 ? -21.900 11.744 -7.012 1.000 11.620 326 LEU AAA O 1
ATOM 1116 N N . VAL A 1 142 ? -20.524 10.934 -5.444 1.000 11.281 327 VAL AAA N 1
ATOM 1117 C CA . VAL A 1 142 ? -19.424 10.832 -6.423 1.000 11.849 327 VAL AAA CA 1
ATOM 1118 C C . VAL A 1 142 ? -18.424 9.806 -5.922 1.000 10.901 327 VAL AAA C 1
ATOM 1119 O O . VAL A 1 142 ? -18.085 9.768 -4.734 1.000 11.203 327 VAL AAA O 1
ATOM 1123 N N . ASN A 1 143 ? -17.946 9.003 -6.846 1.000 10.851 328 ASN AAA N 1
ATOM 1124 C CA . ASN A 1 143 ? -16.933 7.990 -6.528 1.000 10.804 328 ASN AAA CA 1
ATOM 1125 C C . ASN A 1 143 ? -15.586 8.660 -6.258 1.000 10.794 328 ASN AAA C 1
ATOM 1126 O O . ASN A 1 143 ? -15.100 9.433 -7.083 1.000 12.012 328 ASN AAA O 1
ATOM 1131 N N . ALA A 1 144 ? -14.958 8.296 -5.151 1.000 10.843 329 ALA AAA N 1
ATOM 1132 C CA . ALA A 1 144 ? -13.542 8.603 -4.864 1.000 11.569 329 ALA AAA CA 1
ATOM 1133 C C . ALA A 1 144 ? -13.220 10.058 -5.212 1.000 11.609 329 ALA AAA C 1
ATOM 1134 O O . ALA A 1 144 ? -12.308 10.347 -6.011 1.000 12.881 329 ALA AAA O 1
ATOM 1136 N N . PRO A 1 145 ? -13.911 11.042 -4.599 1.000 11.801 330 PRO AAA N 1
ATOM 1137 C CA . PRO A 1 145 ? -13.667 12.440 -4.934 1.000 12.185 330 PRO AAA CA 1
ATOM 1138 C C . PRO A 1 145 ? -12.218 12.850 -4.644 1.000 12.015 330 PRO AAA C 1
ATOM 1139 O O . PRO A 1 145 ? -11.654 12.482 -3.634 1.000 12.331 330 PRO AAA O 1
ATOM 1143 N N . VAL A 1 146 ? -11.649 13.624 -5.561 1.000 11.784 331 VAL AAA N 1
ATOM 1144 C CA . VAL A 1 146 ? -10.309 14.241 -5.406 1.000 12.321 331 VAL AAA CA 1
ATOM 1145 C C . VAL A 1 146 ? -10.462 15.704 -5.815 1.000 12.071 331 VAL AAA C 1
ATOM 1146 O O . VAL A 1 146 ? -10.943 15.974 -6.929 1.000 12.709 331 VAL AAA O 1
ATOM 1150 N N . GLU A 1 147 ? -10.091 16.613 -4.923 1.000 12.433 332 GLU AAA N 1
ATOM 1151 C CA . GLU A 1 147 ? -10.376 18.059 -5.108 1.000 12.753 332 GLU AAA CA 1
ATOM 1152 C C . GLU A 1 147 ? -9.273 18.791 -5.872 1.000 12.953 332 GLU AAA C 1
ATOM 1153 O O . GLU A 1 147 ? -9.610 19.608 -6.720 1.000 14.773 332 GLU AAA O 1
ATOM 1159 N N . GLY A 1 148 ? -8.008 18.589 -5.543 1.000 14.317 333 GLY AAA N 1
ATOM 1160 C CA . GLY A 1 148 ? -6.967 19.509 -6.026 1.000 15.081 333 GLY AAA CA 1
ATOM 1161 C C . GLY A 1 148 ? -7.217 20.926 -5.524 1.000 14.505 333 GLY AAA C 1
ATOM 1162 O O . GLY A 1 148 ? -7.592 21.106 -4.359 1.000 15.223 333 GLY AAA O 1
ATOM 1163 N N . MET A 1 149 ? -6.969 21.915 -6.379 1.000 14.434 334 MET AAA N 1
ATOM 1164 C CA . MET A 1 149 ? -7.167 23.332 -6.023 1.000 14.655 334 MET AAA CA 1
ATOM 1165 C C . MET A 1 149 ? -8.606 23.727 -6.335 1.000 13.936 334 MET AAA C 1
ATOM 1166 O O . MET A 1 149 ? -9.085 23.473 -7.464 1.000 15.666 334 MET AAA O 1
ATOM 1171 N N . VAL A 1 150 ? -9.275 24.355 -5.378 1.000 13.809 335 VAL AAA N 1
ATOM 1172 C CA . VAL A 1 150 ? -10.672 24.829 -5.566 1.000 13.926 335 VAL AAA CA 1
ATOM 1173 C C . VAL A 1 150 ? -10.597 26.335 -5.732 1.000 14.725 335 VAL AAA C 1
ATOM 1174 O O . VAL A 1 150 ? -10.139 27.031 -4.821 1.000 16.097 335 VAL AAA O 1
ATOM 1178 N N . PRO A 1 151 ? -11.006 26.884 -6.892 1.000 16.655 336 PRO AAA N 1
ATOM 1179 C CA . PRO A 1 151 ? -10.927 28.324 -7.105 1.000 18.954 336 PRO AAA CA 1
ATOM 1180 C C . PRO A 1 151 ? -11.934 29.069 -6.226 1.000 20.323 336 PRO AAA C 1
ATOM 1181 O O . PRO A 1 151 ? -12.958 28.535 -5.839 1.000 19.638 336 PRO AAA O 1
ATOM 1185 N N . ASP A 1 152 ? -11.612 30.326 -5.937 1.000 24.143 337 ASP AAA N 1
ATOM 1186 C CA . ASP A 1 152 ? -12.541 31.211 -5.207 1.000 26.357 337 ASP AAA CA 1
ATOM 1187 C C . ASP A 1 152 ? -13.849 3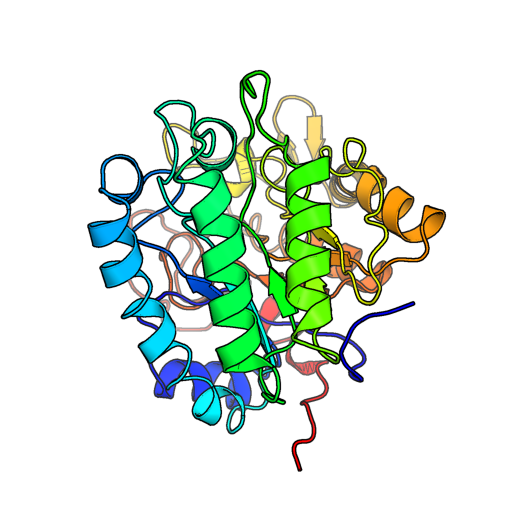1.258 -6.000 1.000 23.878 337 ASP AAA C 1
ATOM 1188 O O . ASP A 1 152 ? -13.821 31.306 -7.253 1.000 28.410 337 ASP AAA O 1
ATOM 1193 N N . GLY A 1 153 ? -14.958 31.170 -5.281 1.000 24.329 338 GLY AAA N 1
ATOM 1194 C CA . GLY A 1 153 ? -16.305 31.235 -5.860 1.000 24.647 338 GLY AAA CA 1
ATOM 1195 C C . GLY A 1 153 ? -16.887 29.855 -6.073 1.000 22.949 338 GLY AAA C 1
ATOM 1196 O O . GLY A 1 153 ? -18.099 29.788 -6.323 1.000 27.394 338 GLY AAA O 1
ATOM 1197 N N . LEU A 1 154 ? -16.077 28.786 -6.019 1.000 19.241 339 LEU AAA N 1
ATOM 1198 C CA . LEU A 1 154 ? -16.610 27.411 -6.157 1.000 18.105 339 LEU AAA CA 1
ATOM 1199 C C . LEU A 1 154 ? -16.593 26.697 -4.817 1.000 16.935 339 LEU AAA C 1
ATOM 1200 O O . LEU A 1 154 ? -15.776 27.012 -3.940 1.000 17.949 339 LEU AAA O 1
ATOM 1205 N N . MET A 1 155 ? -17.490 25.734 -4.690 1.000 15.352 340 MET AAA N 1
ATOM 1206 C CA . MET A 1 155 ? -17.563 24.895 -3.486 1.000 15.382 340 MET AAA CA 1
ATOM 1207 C C . MET A 1 155 ? -16.465 23.831 -3.526 1.000 14.235 340 MET AAA C 1
ATOM 1208 O O . MET A 1 155 ? -16.221 23.222 -4.574 1.000 15.185 340 MET AAA O 1
ATOM 1213 N N . ASN A 1 156 ? -15.856 23.594 -2.375 1.000 14.241 341 ASN AAA N 1
ATOM 1214 C CA . ASN A 1 156 ? -15.017 22.398 -2.160 1.000 14.107 341 ASN AAA CA 1
ATOM 1215 C C . ASN A 1 156 ? -15.948 21.199 -1.927 1.000 13.200 341 ASN AAA C 1
ATOM 1216 O O . ASN A 1 156 ? -17.181 21.345 -1.987 1.000 14.374 341 ASN AAA O 1
ATOM 1221 N N . TRP A 1 157 ? -15.389 20.021 -1.694 1.000 13.697 342 TRP AAA N 1
ATOM 1222 C CA . TRP A 1 157 ? -16.233 18.817 -1.538 1.000 12.641 342 TRP AAA CA 1
ATOM 1223 C C . TRP A 1 157 ? -17.104 18.911 -0.285 1.000 13.418 342 TRP AAA C 1
ATOM 1224 O O . TRP A 1 157 ? -18.284 18.546 -0.347 1.000 13.671 342 TRP AAA O 1
ATOM 1235 N N . GLN A 1 158 ? -16.570 19.399 0.828 1.000 13.846 343 GLN AAA N 1
ATOM 1236 C CA . GLN A 1 158 ? -17.396 19.518 2.051 1.000 14.397 343 GLN AAA CA 1
ATOM 1237 C C . GLN A 1 158 ? -18.682 20.276 1.707 1.000 14.801 343 GLN AAA C 1
ATOM 1238 O O . GLN A 1 158 ? -19.781 19.838 2.068 1.000 15.543 343 GLN AAA O 1
ATOM 1244 N N . ARG A 1 159 ? -18.542 21.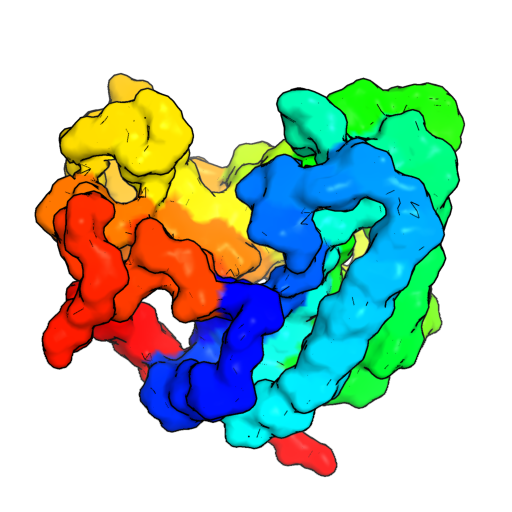424 1.060 1.000 14.555 344 ARG AAA N 1
ATOM 1245 C CA . ARG A 1 159 ? -19.708 22.295 0.788 1.000 14.985 344 ARG AAA CA 1
ATOM 1246 C C . ARG A 1 159 ? -20.547 21.715 -0.350 1.000 14.250 344 ARG AAA C 1
ATOM 1247 O O . ARG A 1 159 ? -21.793 21.786 -0.266 1.000 15.352 344 ARG AAA O 1
ATOM 1255 N N . LEU A 1 160 ? -19.922 21.178 -1.394 1.000 13.686 345 LEU AAA N 1
ATOM 1256 C CA . LEU A 1 160 ? -20.697 20.653 -2.545 1.000 13.435 345 LEU AAA CA 1
ATOM 1257 C C . LEU A 1 160 ? -21.479 19.414 -2.111 1.000 12.951 345 LEU AAA C 1
ATOM 1258 O O . LEU A 1 160 ? -22.637 19.238 -2.527 1.000 14.033 345 LEU AAA O 1
ATOM 1263 N N . ALA A 1 161 ? -20.863 18.555 -1.314 1.000 12.953 346 ALA AAA N 1
ATOM 1264 C CA . ALA A 1 161 ? -21.575 17.385 -0.791 1.000 13.613 346 ALA AAA CA 1
ATOM 1265 C C . ALA A 1 161 ? -22.822 17.905 -0.057 1.000 16.049 346 ALA AAA C 1
ATOM 1266 O O . ALA A 1 161 ? -23.901 17.161 -0.248 1.000 19.578 346 ALA AAA O 1
ATOM 1268 N N . GLU A 1 162 ? -22.656 18.819 0.892 1.000 15.017 347 GLU AAA N 1
ATOM 1269 C CA . GLU A 1 162 ? -23.798 19.268 1.711 1.000 15.997 347 GLU AAA CA 1
ATOM 1270 C C . GLU A 1 162 ? -24.886 19.849 0.805 1.000 15.166 347 GLU AAA C 1
ATOM 1271 O O . GLU A 1 162 ? -26.063 19.528 1.011 1.000 15.371 347 GLU AAA O 1
ATOM 1277 N N . GLU A 1 163 ? -24.518 20.726 -0.128 1.000 14.406 348 GLU AAA N 1
ATOM 1278 C CA . GLU A 1 163 ? -25.523 21.391 -0.993 1.000 14.723 348 GLU AAA CA 1
ATOM 1279 C C . GLU A 1 163 ? -26.235 20.336 -1.836 1.000 14.072 348 GLU AAA C 1
ATOM 1280 O O . GLU A 1 163 ? -27.466 20.370 -1.956 1.000 14.868 348 GLU AAA O 1
ATOM 1286 N N . THR A 1 164 ? -25.479 19.426 -2.436 1.000 13.300 349 THR AAA N 1
ATOM 1287 C CA . THR A 1 164 ? -26.080 18.382 -3.297 1.000 13.196 349 THR AAA CA 1
ATOM 1288 C C . THR A 1 164 ? -26.991 17.494 -2.445 1.000 12.833 349 THR AAA C 1
ATOM 1289 O O . THR A 1 164 ? -28.105 17.168 -2.885 1.000 13.831 349 THR AAA O 1
ATOM 1293 N N . ALA A 1 165 ? -26.525 17.071 -1.274 1.000 13.125 350 ALA AAA N 1
ATOM 1294 C CA . ALA A 1 165 ? -27.339 16.218 -0.383 1.000 13.529 350 ALA AAA CA 1
ATOM 1295 C C . ALA A 1 165 ? -28.650 16.904 -0.008 1.000 15.763 350 ALA AAA C 1
ATOM 1296 O O . ALA A 1 165 ? -29.698 16.323 -0.044 1.000 13.472 350 ALA AAA O 1
ATOM 1298 N N . ARG A 1 166 ? -28.580 18.221 0.285 1.000 13.375 351 ARG AAA N 1
ATOM 1299 C CA . ARG A 1 166 ? -29.805 18.993 0.639 1.000 15.541 351 ARG AAA CA 1
ATOM 1300 C C . ARG A 1 166 ? -30.787 18.995 -0.539 1.000 14.736 351 ARG AAA C 1
ATOM 1301 O O . ARG A 1 166 ? -32.004 18.778 -0.331 1.000 15.636 351 ARG AAA O 1
ATOM 1309 N N . ARG A 1 167 ? -30.283 19.188 -1.750 1.000 14.299 352 ARG AAA N 1
ATOM 1310 C CA . ARG A 1 167 ? -31.150 19.264 -2.945 1.000 14.874 352 ARG AAA CA 1
ATOM 1311 C C . ARG A 1 167 ? -31.744 17.885 -3.226 1.000 14.057 352 ARG AAA C 1
ATOM 1312 O O . ARG A 1 167 ? -32.925 17.790 -3.584 1.000 15.299 352 ARG AAA O 1
ATOM 1320 N N . VAL A 1 168 ? -30.953 16.832 -3.073 1.000 13.366 353 VAL AAA N 1
ATOM 1321 C CA . VAL A 1 168 ? -31.470 15.451 -3.261 1.000 13.746 353 VAL AAA CA 1
ATOM 1322 C C . VAL A 1 168 ? -32.523 15.153 -2.192 1.000 13.596 353 VAL AAA C 1
ATOM 1323 O O . VAL A 1 168 ? -33.571 14.589 -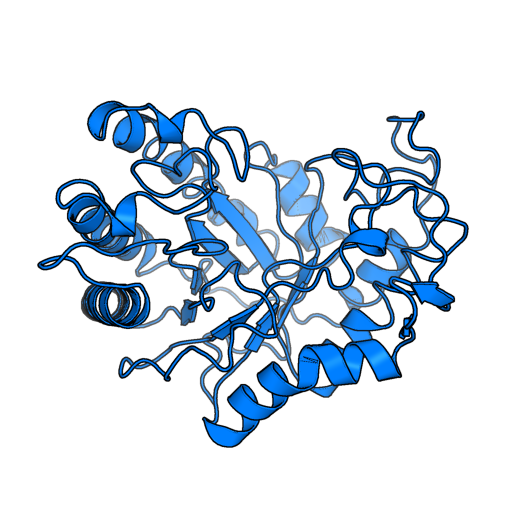2.522 1.000 13.998 353 VAL AAA O 1
ATOM 1327 N N . ARG A 1 169 ? -32.274 15.535 -0.946 1.000 13.880 354 ARG AAA N 1
ATOM 1328 C CA . ARG A 1 169 ? -33.209 15.234 0.161 1.000 13.718 354 ARG AAA CA 1
ATOM 1329 C C . ARG A 1 169 ? -34.529 15.991 -0.037 1.000 14.450 354 ARG AAA C 1
ATOM 1330 O O . ARG A 1 169 ? -35.576 15.468 0.361 1.000 15.328 354 ARG AAA O 1
ATOM 1338 N N . ALA A 1 170 ? -34.507 17.166 -0.661 1.000 14.223 355 ALA AAA N 1
ATOM 1339 C CA . ALA A 1 170 ? -35.751 17.920 -0.930 1.000 15.070 355 ALA AAA CA 1
ATOM 1340 C C . ALA A 1 170 ? -36.659 17.098 -1.849 1.000 14.643 355 ALA AAA C 1
ATOM 1341 O O . ALA A 1 170 ? -37.889 17.165 -1.733 1.000 15.551 355 ALA AAA O 1
ATOM 1343 N N . ILE A 1 171 ? -36.057 16.357 -2.766 1.000 14.235 356 ILE AAA N 1
ATOM 1344 C CA . ILE A 1 171 ? -36.783 15.559 -3.790 1.000 14.589 356 ILE AAA CA 1
ATOM 1345 C C . ILE A 1 171 ? -37.163 14.180 -3.258 1.000 14.844 356 ILE AAA C 1
ATOM 1346 O O . ILE A 1 171 ? -38.234 13.657 -3.633 1.000 16.601 356 ILE AAA O 1
ATOM 1351 N N . ASP A 1 172 ? -36.286 13.574 -2.467 1.000 13.901 357 ASP AAA N 1
ATOM 1352 C CA . ASP A 1 172 ? -36.381 12.142 -2.114 1.000 13.964 357 ASP AAA CA 1
ATOM 1353 C C . ASP A 1 172 ? -36.419 12.012 -0.593 1.000 13.491 357 ASP AAA C 1
ATOM 1354 O O . ASP A 1 172 ? -35.452 12.409 0.069 1.000 14.730 357 ASP AAA O 1
ATOM 1359 N N . GLN A 1 173 ? -37.526 11.495 -0.065 1.000 13.562 358 GLN AAA N 1
ATOM 1360 C CA . GLN A 1 173 ? -37.789 11.431 1.392 1.000 14.387 358 GLN AAA CA 1
ATOM 1361 C C . GLN A 1 173 ? -37.421 10.059 1.967 1.000 13.905 358 GLN AAA C 1
ATOM 1362 O O . GLN A 1 173 ? -37.776 9.802 3.130 1.000 15.120 358 GLN AAA O 1
ATOM 1368 N N . LYS A 1 174 ? -36.775 9.181 1.193 1.000 14.150 359 LYS AAA N 1
ATOM 1369 C CA . LYS A 1 174 ? -36.639 7.751 1.590 1.000 15.718 359 LYS AAA CA 1
ATOM 1370 C C . LYS A 1 174 ? -35.188 7.254 1.516 1.000 14.128 359 LYS AAA C 1
ATOM 1371 O O . LYS A 1 174 ? -34.759 6.485 2.387 1.000 15.920 359 LYS AAA O 1
ATOM 1377 N N . HIS A 1 175 ? -34.460 7.592 0.464 1.000 12.625 360 HIS AAA N 1
ATOM 1378 C CA . HIS A 1 175 ? -33.196 6.893 0.168 1.000 12.449 360 HIS AAA CA 1
ATOM 1379 C C . HIS A 1 175 ? -32.025 7.456 0.968 1.000 12.825 360 HIS AAA C 1
ATOM 1380 O O . HIS A 1 175 ? -31.983 8.650 1.290 1.000 13.752 360 HIS AAA O 1
ATOM 1387 N N . ALA A 1 176 ? -31.072 6.586 1.250 1.000 12.296 361 ALA AAA N 1
ATOM 1388 C CA . ALA A 1 176 ? -29.783 6.999 1.820 1.000 11.962 361 ALA AAA CA 1
ATOM 1389 C C . ALA A 1 176 ? -29.057 7.896 0.819 1.000 11.974 361 ALA AAA C 1
ATOM 1390 O O . ALA A 1 176 ? -29.061 7.631 -0.392 1.000 12.830 361 ALA AAA O 1
ATOM 1392 N N . ILE A 1 177 ? -28.389 8.902 1.348 1.000 11.538 362 ILE AAA N 1
ATOM 1393 C CA . ILE A 1 177 ? -27.400 9.712 0.606 1.000 11.683 362 ILE AAA CA 1
ATOM 1394 C C . ILE A 1 177 ? -26.037 9.265 1.110 1.000 11.467 362 ILE AAA C 1
ATOM 1395 O O . ILE A 1 177 ? -25.777 9.364 2.317 1.000 12.822 362 ILE AAA O 1
ATOM 1400 N N . ILE A 1 178 ? -25.229 8.731 0.200 1.000 11.225 363 ILE AAA N 1
ATOM 1401 C CA . ILE A 1 178 ? -23.939 8.097 0.550 1.000 11.126 363 ILE AAA CA 1
ATOM 1402 C C . ILE A 1 178 ? -22.818 9.054 0.173 1.000 11.015 363 ILE AAA C 1
ATOM 1403 O O . ILE A 1 178 ? -22.696 9.448 -1.002 1.000 11.705 363 ILE AAA O 1
ATOM 1408 N N . ILE A 1 179 ? -22.026 9.412 1.171 1.000 11.173 364 ILE AAA N 1
ATOM 1409 C CA A ILE A 1 179 ? -20.939 10.423 1.041 0.500 11.061 364 ILE AAA CA 1
ATOM 1410 C CA B ILE A 1 179 ? -20.938 10.399 0.976 0.500 11.063 364 ILE AAA CA 1
ATOM 1411 C C . ILE A 1 179 ? -19.594 9.755 1.310 1.000 10.975 364 ILE AAA C 1
ATOM 1412 O O . ILE A 1 179 ? -19.405 9.228 2.431 1.000 11.277 364 ILE AAA O 1
ATOM 1421 N N . GLU A 1 180 ? -18.711 9.806 0.326 1.000 10.608 365 GLU AAA N 1
ATOM 1422 C CA . GLU A 1 180 ? -17.314 9.365 0.489 1.000 10.875 365 GLU AAA CA 1
ATOM 1423 C C . GLU A 1 180 ? -16.473 10.587 0.797 1.000 10.766 365 GLU AAA C 1
ATOM 1424 O O . GLU A 1 180 ? -16.698 11.641 0.218 1.000 11.962 365 GLU AAA O 1
ATOM 1430 N N . PRO A 1 181 ? -15.432 10.459 1.634 1.000 11.033 366 PRO AAA N 1
ATOM 1431 C CA . PRO A 1 181 ? -14.509 11.566 1.865 1.000 11.434 366 PRO AAA CA 1
ATOM 1432 C C . PRO A 1 181 ? -13.498 11.718 0.728 1.000 11.816 366 PRO AAA C 1
ATOM 1433 O O . PRO A 1 181 ? -13.164 10.747 0.040 1.000 12.244 366 PRO AAA O 1
ATOM 1437 N N . ALA A 1 182 ? -13.028 12.947 0.555 1.000 12.126 367 ALA AAA N 1
ATOM 1438 C CA . ALA A 1 182 ? -11.905 13.275 -0.340 1.000 12.415 367 ALA AAA CA 1
ATOM 1439 C C . ALA A 1 182 ? -10.637 13.378 0.500 1.000 12.688 367 ALA AAA C 1
ATOM 1440 O O . ALA A 1 182 ? -10.672 13.897 1.613 1.000 13.917 367 ALA AAA O 1
ATOM 1442 N N . PRO A 1 183 ? -9.464 12.946 -0.004 1.000 13.105 368 PRO AAA N 1
ATOM 1443 C CA . PRO A 1 183 ? -9.314 12.345 -1.328 1.000 13.163 368 PRO AAA CA 1
ATOM 1444 C C . PRO A 1 183 ? -9.601 10.839 -1.396 1.000 12.191 368 PRO AAA C 1
ATOM 1445 O O . PRO A 1 183 ? -9.340 10.088 -0.463 1.000 12.634 368 PRO AAA O 1
ATOM 1449 N N . TRP A 1 184 ? -10.082 10.429 -2.564 1.000 12.739 369 TRP AAA N 1
ATOM 1450 C CA . TRP A 1 184 ? -10.091 9.028 -3.054 1.000 12.201 369 TRP AAA CA 1
ATOM 1451 C C . TRP A 1 184 ? -11.079 8.117 -2.313 1.000 12.018 369 TRP AAA C 1
ATOM 1452 O O . TRP A 1 184 ? -11.119 6.924 -2.625 1.000 13.094 369 TRP AAA O 1
ATOM 1463 N N . GLY A 1 185 ? -11.882 8.622 -1.387 1.000 11.819 370 GLY AAA N 1
ATOM 1464 C CA . GLY A 1 185 ? -12.686 7.733 -0.540 1.000 11.843 370 GLY AAA CA 1
ATOM 1465 C C . GLY A 1 185 ? -11.820 6.839 0.327 1.000 11.608 370 GLY AAA C 1
ATOM 1466 O O . GLY A 1 185 ? -12.305 5.807 0.810 1.000 12.764 370 GLY AAA O 1
ATOM 1467 N N . SER A 1 186 ? -10.590 7.242 0.606 1.000 11.922 371 SER AAA N 1
ATOM 1468 C CA . SER A 1 186 ? -9.661 6.419 1.414 1.000 12.996 371 SER AAA CA 1
ATOM 1469 C C . SER A 1 186 ? -10.073 6.427 2.880 1.000 12.398 371 SER AAA C 1
ATOM 1470 O O . SER A 1 186 ? -10.601 7.418 3.389 1.000 12.683 371 SER AAA O 1
ATOM 1473 N N . PRO A 1 187 ? -9.780 5.347 3.635 1.000 12.632 372 PRO AAA N 1
ATOM 1474 C CA . PRO A 1 187 ? -10.067 5.327 5.068 1.000 12.932 372 PRO AAA CA 1
ATOM 1475 C C . PRO A 1 187 ? -9.484 6.534 5.807 1.000 13.282 372 PRO AAA C 1
ATOM 1476 O O . PRO A 1 187 ? -10.176 7.128 6.601 1.000 14.994 372 PRO AAA O 1
ATOM 1480 N N . SER A 1 188 ? -8.234 6.890 5.520 1.000 13.767 373 SER AAA N 1
ATOM 1481 C CA . SER A 1 188 ? -7.560 8.007 6.218 1.000 15.758 373 SER AAA CA 1
ATOM 1482 C C . SER A 1 188 ? -8.297 9.319 5.939 1.000 14.735 373 SER AAA C 1
ATOM 1483 O O . SER A 1 188 ? -8.297 10.223 6.806 1.000 17.326 373 SER AAA O 1
ATOM 1486 N N . SER A 1 189 ? -8.938 9.426 4.787 1.000 12.822 374 SER AAA N 1
ATOM 1487 C CA . SER A 1 189 ? -9.581 10.690 4.360 1.000 12.761 374 SER AAA CA 1
ATOM 1488 C C . SER A 1 189 ? -10.810 11.003 5.213 1.000 12.797 374 SER AAA C 1
ATOM 1489 O O . SER A 1 189 ? -11.256 12.151 5.223 1.000 13.114 374 SER AAA O 1
ATOM 1492 N N . ILE A 1 190 ? -11.408 10.019 5.870 1.000 12.758 375 ILE AAA N 1
ATOM 1493 C CA A ILE A 1 190 ? -12.660 10.249 6.651 0.500 13.453 375 ILE AAA CA 1
ATOM 1494 C CA B ILE A 1 190 ? -12.676 10.316 6.592 0.500 12.976 375 ILE AAA CA 1
ATOM 1495 C C . ILE A 1 190 ? -12.396 11.292 7.743 1.000 13.284 375 ILE AAA C 1
ATOM 1496 O O . ILE A 1 190 ? -13.320 12.008 8.114 1.000 14.875 375 ILE AAA O 1
ATOM 1505 N N . ALA A 1 191 ? -11.161 11.358 8.242 1.000 14.558 376 ALA AAA N 1
ATOM 1506 C CA . ALA A 1 191 ? -10.792 12.303 9.316 1.000 16.316 376 ALA AAA CA 1
ATOM 1507 C C . ALA A 1 191 ? -10.873 13.746 8.800 1.000 17.385 376 ALA AAA C 1
ATOM 1508 O O . ALA A 1 191 ? -10.852 14.665 9.625 1.000 22.050 376 ALA AAA O 1
ATOM 1510 N N . LEU A 1 192 ? -10.918 13.936 7.483 1.000 16.118 377 LEU AAA N 1
ATOM 1511 C CA . LEU A 1 192 ? -10.901 15.267 6.830 1.000 17.261 377 LEU AAA CA 1
ATOM 1512 C C . LEU A 1 192 ? -12.324 15.754 6.555 1.000 18.024 377 LEU AAA C 1
ATOM 1513 O O . LEU A 1 192 ? -12.478 16.932 6.189 1.000 21.387 377 LEU AAA O 1
ATOM 1518 N N . LEU A 1 193 ? -13.321 14.892 6.730 1.000 15.765 378 LEU AAA N 1
ATOM 1519 C CA . LEU A 1 193 ? -14.727 15.180 6.403 1.000 15.097 378 LEU AAA CA 1
ATOM 1520 C C . LEU A 1 193 ? -15.488 15.496 7.686 1.000 15.851 378 LEU AAA C 1
ATOM 1521 O O . LEU A 1 193 ? -15.387 14.739 8.649 1.000 18.755 378 LEU AAA O 1
ATOM 1526 N N . ASP A 1 194 ? -16.276 16.562 7.665 1.000 15.371 379 ASP AAA N 1
ATOM 1527 C CA . ASP A 1 194 ? -17.221 16.854 8.763 1.000 17.100 379 ASP AAA CA 1
ATOM 1528 C C . ASP A 1 194 ? -18.569 16.263 8.392 1.000 15.718 379 ASP AAA C 1
ATOM 1529 O O . ASP A 1 194 ? -18.974 16.278 7.228 1.000 16.553 379 ASP AAA O 1
ATOM 1534 N N . PRO A 1 195 ? -19.320 15.728 9.372 1.000 17.242 380 PRO AAA N 1
ATOM 1535 C CA . PRO A 1 195 ? -20.651 15.221 9.073 1.000 17.232 380 PRO AAA CA 1
ATOM 1536 C C . PRO A 1 195 ? -21.513 16.315 8.420 1.000 16.276 380 PRO AAA C 1
ATOM 1537 O O . PRO A 1 195 ? -21.473 17.466 8.839 1.000 18.329 380 PRO AAA O 1
ATOM 1541 N N . ILE A 1 196 ? -22.304 15.910 7.439 1.000 16.856 381 ILE AAA N 1
ATOM 1542 C CA . ILE A 1 196 ? -23.218 16.760 6.628 1.000 18.315 381 ILE AAA CA 1
ATOM 1543 C C . ILE A 1 196 ? -24.531 16.923 7.400 1.000 17.338 381 ILE AAA C 1
ATOM 1544 O O . ILE A 1 196 ? -25.071 15.924 7.920 1.000 17.428 381 ILE AAA O 1
ATOM 1549 N N . ASP A 1 197 ? -25.049 18.147 7.440 1.000 18.657 382 ASP AAA N 1
ATOM 1550 C CA . ASP A 1 197 ? -26.295 18.472 8.178 1.000 19.292 382 ASP AAA CA 1
ATOM 1551 C C . ASP A 1 197 ? -27.509 18.257 7.270 1.000 16.791 382 ASP AAA C 1
ATOM 1552 O O . ASP A 1 197 ? -28.181 19.219 6.889 1.000 19.826 382 ASP AAA O 1
ATOM 1557 N N . VAL A 1 198 ? -27.729 17.006 6.897 1.000 15.501 383 VAL AAA N 1
ATOM 1558 C CA . VAL A 1 198 ? -28.861 16.524 6.074 1.000 14.839 383 VAL AAA CA 1
ATOM 1559 C C . VAL A 1 198 ? -29.251 15.180 6.657 1.000 13.983 383 VAL AAA C 1
ATOM 1560 O O . VAL A 1 198 ? -28.363 14.377 6.968 1.000 14.588 383 VAL AAA O 1
ATOM 1564 N N . PRO A 1 199 ? -30.553 14.878 6.812 1.000 14.392 384 PRO AAA N 1
ATOM 1565 C CA . PRO A 1 199 ? -30.929 13.580 7.353 1.000 13.854 384 PRO AAA CA 1
ATOM 1566 C C . PRO A 1 199 ? -30.689 12.442 6.354 1.000 12.782 384 PRO AAA C 1
ATOM 1567 O O . PRO A 1 199 ? -30.671 12.647 5.145 1.000 13.432 384 PRO AAA O 1
ATOM 1571 N N . GLY A 1 200 ? -30.524 11.245 6.889 1.000 13.613 385 GLY AAA N 1
ATOM 1572 C CA . GLY A 1 200 ? -30.468 10.037 6.052 1.000 13.629 385 GLY AAA CA 1
ATOM 1573 C C . GLY A 1 200 ? -29.177 9.922 5.254 1.000 13.155 385 GLY AAA C 1
ATOM 1574 O O . GLY A 1 200 ? -29.197 9.451 4.113 1.000 13.622 385 GLY AAA O 1
ATOM 1575 N N . VAL A 1 201 ? -28.074 10.321 5.856 1.000 13.667 386 VAL AAA N 1
ATOM 1576 C CA . VAL A 1 201 ? -26.733 10.224 5.237 1.000 12.844 386 VAL AAA CA 1
ATOM 1577 C C . VAL A 1 201 ? -25.990 9.020 5.813 1.000 12.274 386 VAL AAA C 1
ATOM 1578 O O . VAL A 1 201 ? -25.998 8.789 7.035 1.000 13.502 386 VAL AAA O 1
ATOM 1582 N N . VAL A 1 202 ? -25.375 8.270 4.914 1.000 11.703 387 VAL AAA N 1
ATOM 1583 C CA . VAL A 1 202 ? -24.477 7.121 5.184 1.000 11.801 387 VAL AAA CA 1
ATOM 1584 C C . VAL A 1 202 ? -23.102 7.502 4.664 1.000 11.389 387 VAL AAA C 1
ATOM 1585 O O . VAL A 1 202 ? -23.004 8.099 3.586 1.000 13.118 387 VAL AAA O 1
ATOM 1589 N N . TYR A 1 203 ? -22.057 7.155 5.396 1.000 11.196 388 TYR AAA N 1
ATOM 1590 C CA . TYR A 1 203 ? -20.682 7.509 4.982 1.000 11.297 388 TYR AAA CA 1
ATOM 1591 C C . TYR A 1 203 ? -19.998 6.269 4.437 1.000 11.205 388 TYR AAA C 1
ATOM 1592 O O . TYR A 1 203 ? -20.295 5.155 4.856 1.000 11.889 388 TYR AAA O 1
ATOM 1601 N N . SER A 1 204 ? -19.128 6.480 3.467 1.000 10.836 389 SER AAA N 1
ATOM 1602 C CA . SER A 1 204 ? -18.541 5.343 2.738 1.000 10.501 389 SER AAA CA 1
ATOM 1603 C C . SER A 1 204 ? -17.063 5.565 2.460 1.000 10.826 389 SER AAA C 1
ATOM 1604 O O . SER A 1 204 ? -16.657 6.662 2.076 1.000 11.872 389 SER AAA O 1
ATOM 1607 N N . VAL A 1 205 ? -16.293 4.498 2.627 1.000 10.534 390 VAL AAA N 1
ATOM 1608 C CA . VAL A 1 205 ? -14.888 4.462 2.172 1.000 10.704 390 VAL AAA CA 1
ATOM 1609 C C . VAL A 1 205 ? -14.677 3.217 1.325 1.000 10.184 390 VAL AAA C 1
ATOM 1610 O O . VAL A 1 205 ? -15.536 2.326 1.260 1.000 10.567 390 VAL AAA O 1
ATOM 1614 N N . HIS A 1 206 ? -13.531 3.185 0.667 1.000 10.430 391 HIS AAA N 1
ATOM 1615 C CA . HIS A 1 206 ? -13.064 2.034 -0.123 1.000 10.924 391 HIS AAA CA 1
ATOM 1616 C C . HIS A 1 206 ? -11.824 1.484 0.559 1.000 11.199 391 HIS AAA C 1
ATOM 1617 O O . HIS A 1 206 ? -11.022 2.292 1.056 1.000 13.356 391 HIS AAA O 1
ATOM 1624 N N . MET A 1 207 ? -11.663 0.166 0.560 1.000 10.986 392 MET AAA N 1
ATOM 1625 C CA . MET A 1 207 ? -10.517 -0.467 1.250 1.000 11.017 392 MET AAA CA 1
ATOM 1626 C C . MET A 1 207 ? -9.646 -1.223 0.248 1.000 11.180 392 MET AAA C 1
ATOM 1627 O O . MET A 1 207 ? -9.996 -2.328 -0.203 1.000 11.569 392 MET AAA O 1
ATOM 1632 N N . TYR A 1 208 ? -8.495 -0.623 -0.032 1.000 11.500 393 TYR AAA N 1
ATOM 1633 C CA . TYR A 1 208 ? -7.457 -1.200 -0.905 1.000 11.675 393 TYR AAA CA 1
ATOM 1634 C C . TYR A 1 208 ? -6.088 -1.074 -0.242 1.000 11.421 393 TYR AAA C 1
ATOM 1635 O O . TYR A 1 208 ? -5.077 -1.328 -0.897 1.000 12.733 393 TYR AAA O 1
ATOM 1644 N N . VAL A 1 209 ? -6.033 -0.646 1.012 1.000 11.969 394 VAL AAA N 1
ATOM 1645 C CA . VAL A 1 209 ? -4.726 -0.400 1.677 1.000 12.093 394 VAL AAA CA 1
ATOM 1646 C C . VAL A 1 209 ? -4.135 -1.745 2.063 1.000 12.440 394 VAL AAA C 1
ATOM 1647 O O . VAL A 1 209 ? -4.822 -2.561 2.685 1.000 12.618 394 VAL AAA O 1
ATOM 1651 N N . PRO A 1 210 ? -2.852 -2.045 1.790 1.000 13.283 395 PRO AAA N 1
ATOM 1652 C CA . PRO A 1 210 ? -1.913 -1.199 1.056 1.000 13.633 395 PRO AAA CA 1
ATOM 1653 C C . PRO A 1 210 ? -1.984 -1.458 -0.452 1.000 13.497 395 PRO AAA C 1
ATOM 1654 O O . PRO A 1 210 ? -2.021 -2.607 -0.887 1.000 13.646 395 PRO AAA O 1
ATOM 1658 N N . HIS A 1 211 ? -1.970 -0.386 -1.233 1.000 14.409 396 HIS AAA N 1
ATOM 1659 C CA . HIS A 1 211 ? -2.096 -0.467 -2.705 1.000 15.415 396 HIS AAA CA 1
ATOM 1660 C C . HIS A 1 211 ? -0.982 -1.323 -3.310 1.000 14.411 396 HIS AAA C 1
ATOM 1661 O O . HIS A 1 211 ? -1.250 -2.022 -4.305 1.000 15.854 396 HIS AAA O 1
ATOM 1668 N N . ALA A 1 212 ? 0.225 -1.298 -2.747 1.000 15.411 397 ALA AAA N 1
ATOM 1669 C CA . ALA A 1 212 ? 1.349 -2.100 -3.278 1.000 17.586 397 ALA AAA CA 1
ATOM 1670 C C . ALA A 1 212 ? 0.968 -3.582 -3.262 1.000 16.484 397 ALA AAA C 1
ATOM 1671 O O . ALA A 1 212 ? 1.471 -4.348 -4.090 1.000 18.236 397 ALA AAA O 1
ATOM 1673 N N . PHE A 1 213 ? 0.126 -3.986 -2.318 1.000 14.792 398 PHE AAA N 1
ATOM 1674 C CA . PHE A 1 213 ? -0.381 -5.371 -2.250 1.000 14.389 398 PHE AAA CA 1
ATOM 1675 C C . PHE A 1 213 ? -1.627 -5.541 -3.124 1.000 13.155 398 PHE AAA C 1
ATOM 1676 O O . PHE A 1 213 ? -1.656 -6.434 -3.983 1.000 13.530 398 PHE AAA O 1
ATOM 1684 N N . THR A 1 214 ? -2.662 -4.739 -2.896 1.000 12.391 399 THR AAA N 1
ATOM 1685 C CA . THR A 1 214 ? -3.966 -5.010 -3.545 1.000 12.550 399 THR AAA CA 1
ATOM 1686 C C . THR A 1 214 ? -3.909 -4.762 -5.055 1.000 12.744 399 THR AAA C 1
ATOM 1687 O O . THR A 1 214 ? -4.702 -5.386 -5.768 1.000 13.383 399 THR AAA O 1
ATOM 1691 N N . HIS A 1 215 ? -3.020 -3.872 -5.495 1.000 13.082 400 HIS AAA N 1
ATOM 1692 C CA . HIS A 1 215 ? -2.854 -3.489 -6.914 1.000 13.892 400 HIS AAA CA 1
ATOM 1693 C C . HIS A 1 215 ? -1.509 -3.988 -7.443 1.000 14.787 400 HIS AAA C 1
ATOM 1694 O O . HIS A 1 215 ? -1.026 -3.446 -8.439 1.000 15.998 400 HIS AAA O 1
ATOM 1701 N N . GLN A 1 216 ? -0.936 -5.030 -6.847 1.000 14.998 401 GLN AAA N 1
ATOM 1702 C CA . GLN A 1 216 ? 0.336 -5.567 -7.380 1.000 14.895 401 GLN AAA CA 1
ATOM 1703 C C . GLN A 1 216 ? 0.120 -6.049 -8.821 1.000 15.221 401 GLN AAA C 1
ATOM 1704 O O . GLN A 1 216 ? -0.899 -6.679 -9.116 1.000 16.223 401 GLN AAA O 1
ATOM 1710 N N . GLY A 1 217 ? 1.061 -5.763 -9.713 1.000 17.580 402 GLY AAA N 1
ATOM 1711 C CA . GLY A 1 217 ? 0.950 -6.180 -11.123 1.000 18.695 402 GLY AAA CA 1
ATOM 1712 C C . GLY A 1 217 ? -0.103 -5.395 -11.894 1.000 20.610 402 GLY AAA C 1
ATOM 1713 O O . GLY A 1 217 ? -0.432 -5.817 -13.022 1.000 23.674 402 GLY AAA O 1
ATOM 1714 N N . VAL A 1 218 ? -0.603 -4.293 -11.323 1.000 20.651 403 VAL AAA N 1
ATOM 1715 C CA . VAL A 1 218 ? -1.488 -3.294 -11.995 1.000 23.013 403 VAL AAA CA 1
ATOM 1716 C C . VAL A 1 218 ? -0.669 -2.008 -12.103 1.000 27.238 403 VAL AAA C 1
ATOM 1717 O O . VAL A 1 218 ? 0.090 -1.704 -11.151 1.000 29.476 403 VAL AAA O 1
ATOM 1721 N N . TYR A 1 219 ? -0.828 -1.255 -13.189 1.000 34.413 404 TYR AAA N 1
ATOM 1722 C CA . TYR A 1 219 ? 0.010 -0.064 -13.452 1.000 39.778 404 TYR AAA CA 1
ATOM 1723 C C . TYR A 1 219 ? 1.466 -0.561 -13.426 1.000 40.830 404 TYR AAA C 1
ATOM 1724 O O . TYR A 1 219 ? 1.732 -1.629 -14.036 1.000 41.216 404 TYR AAA O 1
ATOM 1733 N N . ASP A 1 220 ? 2.362 0.114 -12.702 1.000 45.051 405 ASP AAA N 1
ATOM 1734 C CA . ASP A 1 220 ? 3.809 -0.236 -12.671 1.000 47.179 405 ASP AAA CA 1
ATOM 1735 C C . ASP A 1 220 ? 4.157 -0.920 -11.344 1.000 43.626 405 ASP AAA C 1
ATOM 1736 O O . ASP A 1 220 ? 5.359 -1.053 -11.043 1.000 46.426 405 ASP AAA O 1
ATOM 1741 N N . ASN A 1 221 ? 3.152 -1.378 -10.594 1.000 37.325 406 ASN AAA N 1
ATOM 1742 C CA . ASN A 1 221 ? 3.355 -2.015 -9.268 1.000 33.607 406 ASN AAA CA 1
ATOM 1743 C C . ASN A 1 221 ? 3.985 -3.390 -9.469 1.000 30.204 406 ASN AAA C 1
ATOM 1744 O O . ASN A 1 221 ? 3.469 -4.220 -10.221 1.000 29.782 406 ASN AAA O 1
ATOM 1749 N N . PRO A 1 222 ? 5.109 -3.681 -8.782 1.000 27.442 407 PRO AAA N 1
ATOM 1750 C CA . PRO A 1 222 ? 5.688 -5.022 -8.802 1.000 26.457 407 PRO AAA CA 1
ATOM 1751 C C . PRO A 1 222 ? 4.704 -6.105 -8.329 1.000 21.427 407 PRO AAA C 1
ATOM 1752 O O . PRO A 1 222 ? 3.814 -5.807 -7.567 1.000 23.653 407 PRO AAA O 1
ATOM 1756 N N . VAL A 1 223 ? 4.920 -7.348 -8.756 1.000 24.085 408 VAL AAA N 1
ATOM 1757 C CA . VAL A 1 223 ? 4.179 -8.541 -8.250 1.000 23.496 408 VAL AAA CA 1
ATOM 1758 C C . VAL A 1 223 ? 5.005 -9.237 -7.161 1.000 23.241 408 VAL AAA C 1
ATOM 1759 O O . VAL A 1 223 ? 6.097 -8.743 -6.804 1.000 25.850 408 VAL AAA O 1
ATOM 1763 N N . GLY A 1 224 ? 4.466 -10.320 -6.608 1.000 21.903 409 GLY AAA N 1
ATOM 1764 C CA . GLY A 1 224 ? 5.163 -11.156 -5.620 1.000 21.664 409 GLY AAA CA 1
ATOM 1765 C C . GLY A 1 224 ? 5.047 -10.612 -4.210 1.000 19.322 409 GLY AAA C 1
ATOM 1766 O O . GLY A 1 224 ? 5.881 -10.976 -3.371 1.000 23.218 409 GLY AAA O 1
ATOM 1767 N N . ILE A 1 225 ? 4.022 -9.812 -3.921 1.000 16.327 410 ILE AAA N 1
ATOM 1768 C CA . ILE A 1 225 ? 3.854 -9.203 -2.574 1.000 15.687 410 ILE AAA CA 1
ATOM 1769 C C . ILE A 1 225 ? 2.899 -10.078 -1.759 1.000 14.742 410 ILE AAA C 1
ATOM 1770 O O . ILE A 1 225 ? 1.701 -10.186 -2.099 1.000 15.182 410 ILE AAA O 1
ATOM 1775 N N . VAL A 1 226 ? 3.430 -10.708 -0.726 1.000 14.553 411 VAL AAA N 1
ATOM 1776 C CA . VAL A 1 226 ? 2.677 -11.683 0.101 1.000 13.253 411 VAL AAA CA 1
ATOM 1777 C C . VAL A 1 226 ? 1.922 -10.952 1.218 1.000 13.428 411 VAL AAA C 1
ATOM 1778 O O . VAL A 1 226 ? 2.449 -9.995 1.819 1.000 14.687 411 VAL AAA O 1
ATOM 1782 N N . TYR A 1 227 ? 0.734 -11.449 1.518 1.000 13.385 412 TYR AAA N 1
ATOM 1783 C CA . TYR A 1 227 ? -0.063 -11.003 2.676 1.000 12.926 412 TYR AAA CA 1
ATOM 1784 C C . TYR A 1 227 ? -0.549 -12.241 3.413 1.000 12.417 412 TYR AAA C 1
ATOM 1785 O O . TYR A 1 227 ? -1.056 -13.168 2.779 1.000 13.179 412 TYR AAA O 1
ATOM 1794 N N . PRO A 1 228 ? -0.472 -12.291 4.758 1.000 13.345 413 PRO AAA N 1
ATOM 1795 C CA . PRO A 1 228 ? 0.237 -11.328 5.598 1.000 14.240 413 PRO AAA CA 1
ATOM 1796 C C . PRO A 1 228 ? 1.732 -11.263 5.269 1.000 14.795 413 PRO AAA C 1
ATOM 1797 O O . PRO A 1 228 ? 2.270 -12.186 4.675 1.000 15.595 413 PRO AAA O 1
ATOM 1801 N N . GLY A 1 229 ? 2.369 -10.167 5.668 1.000 15.346 414 GLY AAA N 1
ATOM 1802 C CA . GLY A 1 229 ? 3.814 -10.022 5.471 1.000 16.946 414 GLY AAA CA 1
ATOM 1803 C C . GLY A 1 229 ? 4.258 -8.593 5.600 1.000 16.217 414 GLY AAA C 1
ATOM 1804 O O . GLY A 1 229 ? 3.437 -7.712 5.900 1.000 16.299 414 GLY AAA O 1
ATOM 1805 N N . THR A 1 230 ? 5.538 -8.362 5.375 1.000 18.649 415 THR AAA N 1
ATOM 1806 C CA . THR A 1 230 ? 6.110 -7.009 5.372 1.000 19.177 415 THR AAA CA 1
ATOM 1807 C C . THR A 1 230 ? 5.813 -6.372 4.016 1.000 18.676 415 THR AAA C 1
ATOM 1808 O O . THR A 1 230 ? 6.146 -6.977 2.976 1.000 20.918 415 THR AAA O 1
ATOM 1812 N N . ILE A 1 231 ? 5.155 -5.221 4.040 1.000 18.927 416 ILE AAA N 1
ATOM 1813 C CA . ILE A 1 231 ? 4.723 -4.469 2.830 1.000 20.095 416 ILE AAA CA 1
ATOM 1814 C C . ILE A 1 231 ? 4.980 -2.994 3.127 1.000 23.438 416 ILE AAA C 1
ATOM 1815 O O . ILE A 1 231 ? 4.563 -2.545 4.200 1.000 23.451 416 ILE AAA O 1
ATOM 1820 N N . ASP A 1 232 ? 5.641 -2.275 2.217 1.000 27.467 417 ASP AAA N 1
ATOM 1821 C CA . ASP A 1 232 ? 6.008 -0.853 2.431 1.000 30.939 417 ASP AAA CA 1
ATOM 1822 C C . ASP A 1 232 ? 6.772 -0.724 3.759 1.000 31.839 417 ASP AAA C 1
ATOM 1823 O O . ASP A 1 232 ? 6.552 0.276 4.467 1.000 35.676 417 ASP AAA O 1
ATOM 1828 N N . GLY A 1 233 ? 7.627 -1.705 4.081 1.000 31.509 418 GLY AAA N 1
ATOM 1829 C CA . GLY A 1 233 ? 8.504 -1.714 5.273 1.000 30.808 418 GLY AAA CA 1
ATOM 1830 C C . GLY A 1 233 ? 7.741 -1.868 6.581 1.000 26.920 418 GLY AAA C 1
ATOM 1831 O O . GLY A 1 233 ? 8.325 -1.633 7.649 1.000 30.524 418 GLY AAA O 1
ATOM 1832 N N . LYS A 1 234 ? 6.485 -2.300 6.514 1.000 22.356 419 LYS AAA N 1
ATOM 1833 C CA . LYS A 1 234 ? 5.560 -2.388 7.669 1.000 23.302 419 LYS AAA CA 1
ATOM 1834 C C . LYS A 1 234 ? 4.948 -3.789 7.714 1.000 18.461 419 LYS AAA C 1
ATOM 1835 O O . LYS A 1 234 ? 4.640 -4.340 6.655 1.000 18.813 419 LYS AAA O 1
ATOM 1841 N N . TRP A 1 235 ? 4.728 -4.328 8.905 1.000 17.161 420 TRP AAA N 1
ATOM 1842 C CA . TRP A 1 235 ? 4.029 -5.625 9.051 1.000 16.222 420 TRP AAA CA 1
ATOM 1843 C C . TRP A 1 235 ? 2.539 -5.440 8.756 1.000 15.174 420 TRP AAA C 1
ATOM 1844 O O . TRP A 1 235 ? 1.891 -4.605 9.416 1.000 15.795 420 TRP AAA O 1
ATOM 1855 N N . TYR A 1 236 ? 2.009 -6.240 7.837 1.000 14.552 421 TYR AAA N 1
ATOM 1856 C CA . TYR A 1 236 ? 0.574 -6.243 7.477 1.000 13.305 421 TYR AAA CA 1
ATOM 1857 C C . TYR A 1 236 ? -0.058 -7.583 7.835 1.000 13.287 421 TYR AAA C 1
ATOM 1858 O O . TYR A 1 236 ? 0.347 -8.639 7.320 1.000 14.525 421 TYR AAA O 1
ATOM 1867 N N . ASP A 1 237 ? -1.096 -7.490 8.655 1.000 13.408 422 ASP AAA N 1
ATOM 1868 C CA . ASP A 1 237 ? -2.006 -8.611 8.972 1.000 13.607 422 ASP AAA CA 1
ATOM 1869 C C . ASP A 1 237 ? -3.346 -8.010 9.390 1.000 12.908 422 ASP AAA C 1
ATOM 1870 O O . ASP A 1 237 ? -3.542 -6.799 9.236 1.000 12.731 422 ASP AAA O 1
ATOM 1875 N N . ARG A 1 238 ? -4.243 -8.828 9.921 1.000 12.791 423 ARG AAA N 1
ATOM 1876 C CA . ARG A 1 238 ? -5.590 -8.326 10.274 1.000 13.190 423 ARG AAA CA 1
ATOM 1877 C C . ARG A 1 238 ? -5.483 -7.162 11.269 1.000 12.673 423 ARG AAA C 1
ATOM 1878 O O . ARG A 1 238 ? -6.298 -6.247 11.196 1.000 13.135 423 ARG AAA O 1
ATOM 1886 N N . ASN A 1 239 ? -4.535 -7.197 12.201 1.000 13.119 424 ASN AAA N 1
ATOM 1887 C CA . ASN A 1 239 ? -4.382 -6.086 13.172 1.000 13.062 424 ASN AAA CA 1
ATOM 1888 C C . ASN A 1 239 ? -3.969 -4.809 12.445 1.000 12.897 424 ASN AAA C 1
ATOM 1889 O O . ASN A 1 239 ? -4.448 -3.727 12.814 1.000 14.497 424 ASN AAA O 1
ATOM 1894 N N . THR A 1 240 ? -3.112 -4.906 11.438 1.000 13.036 425 THR AAA N 1
ATOM 1895 C CA . THR A 1 240 ? -2.723 -3.696 10.680 1.000 12.954 425 THR AAA CA 1
ATOM 1896 C C . THR A 1 240 ? -3.946 -3.147 9.944 1.000 13.057 425 THR AAA C 1
ATOM 1897 O O . THR A 1 240 ? -4.132 -1.919 9.899 1.000 13.227 425 THR AAA O 1
ATOM 1901 N N . LEU A 1 241 ? -4.770 -4.020 9.368 1.000 12.523 426 LEU AAA N 1
ATOM 1902 C CA . LEU A 1 241 ? -5.985 -3.532 8.668 1.000 11.843 426 LEU AAA CA 1
ATOM 1903 C C . LEU A 1 241 ? -6.935 -2.869 9.670 1.000 12.773 426 LEU AAA C 1
ATOM 1904 O O . LEU A 1 241 ? -7.562 -1.868 9.304 1.000 13.393 426 LEU AAA O 1
ATOM 1909 N N . ARG A 1 242 ? -7.036 -3.377 10.899 1.000 13.439 427 ARG AAA N 1
ATOM 1910 C CA . ARG A 1 242 ? -7.851 -2.713 11.946 1.000 13.823 427 ARG AAA CA 1
ATOM 1911 C C . ARG A 1 242 ? -7.303 -1.293 12.153 1.000 13.354 427 ARG AAA C 1
ATOM 1912 O O . ARG A 1 242 ? -8.090 -0.349 12.300 1.000 14.081 427 ARG AAA O 1
ATOM 1920 N N . LYS A 1 243 ? -5.983 -1.130 12.213 1.000 13.322 428 LYS AAA N 1
ATOM 1921 C CA . LYS A 1 243 ? -5.379 0.203 12.433 1.000 14.474 428 LYS AAA CA 1
ATOM 1922 C C . LYS A 1 243 ? -5.690 1.116 11.241 1.000 13.800 428 LYS AAA C 1
ATOM 1923 O O . LYS A 1 243 ? -6.050 2.287 11.457 1.000 14.556 428 LYS AAA O 1
ATOM 1929 N N . VAL A 1 244 ? -5.609 0.603 10.012 1.000 13.325 429 VAL AAA N 1
ATOM 1930 C CA . VAL A 1 244 ? -5.954 1.386 8.793 1.000 13.684 429 VAL AAA CA 1
ATOM 1931 C C . VAL A 1 244 ? -7.380 1.918 8.940 1.000 13.141 429 VAL AAA C 1
ATOM 1932 O O . VAL A 1 244 ? -7.662 3.062 8.562 1.000 13.782 429 VAL AAA O 1
ATOM 1936 N N . LEU A 1 245 ? -8.281 1.066 9.407 1.000 13.100 430 LEU AAA N 1
ATOM 1937 C CA . LEU A 1 245 ? -9.721 1.385 9.434 1.000 13.117 430 LEU AAA CA 1
ATOM 1938 C C . LEU A 1 245 ? -10.132 2.111 10.715 1.000 13.497 430 LEU AAA C 1
ATOM 1939 O O . LEU A 1 245 ? -11.299 2.539 10.792 1.000 14.390 430 LEU AAA O 1
ATOM 1944 N N . GLU A 1 246 ? -9.211 2.320 11.651 1.000 14.022 431 GLU AAA N 1
ATOM 1945 C CA . GLU A 1 246 ? -9.541 2.959 12.947 1.000 14.974 431 GLU AAA CA 1
ATOM 1946 C C . GLU A 1 246 ? -10.192 4.327 12.733 1.000 14.070 431 GLU AAA C 1
ATOM 1947 O O . GLU A 1 246 ? -11.155 4.640 13.429 1.000 14.495 431 GLU AAA O 1
ATOM 1953 N N . PRO A 1 247 ? -9.700 5.208 11.829 1.000 13.708 432 PRO AAA N 1
ATOM 1954 C CA . PRO A 1 247 ? -10.352 6.513 11.681 1.000 13.963 432 PRO AAA CA 1
ATOM 1955 C C . PRO A 1 247 ? -11.823 6.403 11.255 1.000 13.197 432 PRO AAA C 1
ATOM 1956 O O . PRO A 1 247 ? -12.635 7.256 11.602 1.000 13.536 432 PRO AAA O 1
ATOM 1960 N N . VAL A 1 248 ? -12.142 5.354 10.509 1.000 12.827 433 VAL AAA N 1
ATOM 1961 C CA . VAL A 1 248 ? -13.530 5.118 10.036 1.000 12.362 433 VAL AAA CA 1
ATOM 1962 C C . VAL A 1 248 ? -14.390 4.638 11.207 1.000 12.625 433 VAL AAA C 1
ATOM 1963 O O . VAL A 1 248 ? -15.519 5.122 11.378 1.000 13.111 433 VAL AAA 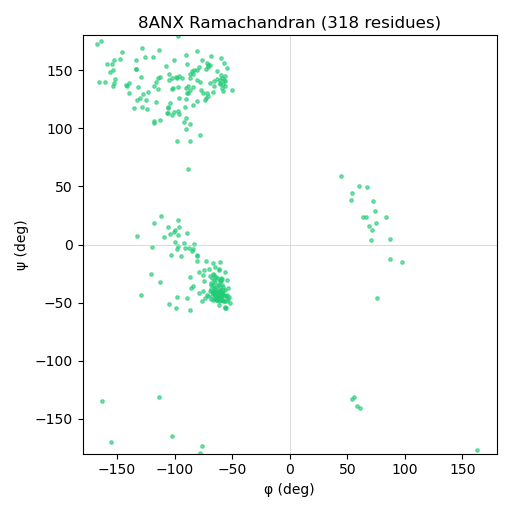O 1
ATOM 1967 N N . ARG A 1 249 ? -13.879 3.698 11.989 1.000 13.016 434 ARG AAA N 1
ATOM 1968 C CA . ARG A 1 249 ? -14.581 3.253 13.215 1.000 13.299 434 ARG AAA CA 1
ATOM 1969 C C . ARG A 1 249 ? -14.791 4.443 14.165 1.000 13.437 434 ARG AAA C 1
ATOM 1970 O O . ARG A 1 249 ? -15.882 4.581 14.749 1.000 14.517 434 ARG AAA O 1
ATOM 1978 N N . ARG A 1 250 ? -13.782 5.301 14.310 1.000 13.933 435 ARG AAA N 1
ATOM 1979 C CA . ARG A 1 250 ? -13.899 6.496 15.175 1.000 14.604 435 ARG AAA CA 1
ATOM 1980 C C . ARG A 1 250 ? -15.011 7.402 14.646 1.000 14.598 435 ARG AAA C 1
ATOM 1981 O O . ARG A 1 250 ? -15.833 7.895 15.442 1.000 15.415 435 ARG AAA O 1
ATOM 1989 N N . PHE A 1 251 ? -15.033 7.656 13.345 1.000 13.824 436 PHE AAA N 1
ATOM 1990 C CA . PHE A 1 251 ? -16.059 8.540 12.747 1.000 13.481 436 PHE AAA CA 1
ATOM 1991 C C . PHE A 1 251 ? -17.454 7.967 13.007 1.000 13.679 436 PHE AAA C 1
ATOM 1992 O O . PHE A 1 251 ? -18.382 8.694 13.373 1.000 14.711 436 PHE AAA O 1
ATOM 2000 N N . GLN A 1 252 ? -17.596 6.665 12.807 1.000 14.236 437 GLN AAA N 1
ATOM 2001 C CA . GLN A 1 252 ? -18.859 5.929 13.046 1.000 13.783 437 GLN AAA CA 1
ATOM 2002 C C . GLN A 1 252 ? -19.323 6.167 14.483 1.000 14.142 437 GLN AAA C 1
ATOM 2003 O O . GLN A 1 252 ? -20.486 6.557 14.709 1.000 15.644 437 GLN AAA O 1
ATOM 2009 N N . GLU A 1 253 ? -18.445 5.889 15.438 1.000 14.987 438 GLU AAA N 1
ATOM 2010 C CA . GLU A 1 253 ? -18.824 5.893 16.868 1.000 16.435 438 GLU AAA CA 1
ATOM 2011 C C . GLU A 1 253 ? -19.047 7.330 17.351 1.000 16.168 438 GLU AAA C 1
ATOM 2012 O O . GLU A 1 253 ? -20.019 7.571 18.094 1.000 18.852 438 GLU AAA O 1
ATOM 2018 N N . GLU A 1 254 ? -18.174 8.257 16.973 1.000 16.186 439 GLU AAA N 1
ATOM 2019 C CA . GLU A 1 254 ? -18.248 9.654 17.465 1.000 17.149 439 GLU AAA CA 1
ATOM 2020 C C . GLU A 1 254 ? -19.488 10.349 16.892 1.000 16.809 439 GLU AAA C 1
ATOM 2021 O O . GLU A 1 254 ? -20.079 11.187 17.585 1.000 18.960 439 GLU AAA O 1
ATOM 2027 N N . ASN A 1 255 ? -19.889 10.012 15.666 1.000 17.158 440 ASN AAA N 1
ATOM 2028 C CA . ASN A 1 255 ? -20.984 10.739 14.974 1.000 17.081 440 ASN AAA CA 1
ATOM 2029 C C . ASN A 1 255 ? -22.290 9.950 15.005 1.000 17.222 440 ASN AAA C 1
ATOM 2030 O O . ASN A 1 255 ? -23.318 10.528 14.644 1.000 19.437 440 ASN AAA O 1
ATOM 2035 N N . GLY A 1 256 ? -22.278 8.692 15.441 1.000 16.381 441 GLY AAA N 1
ATOM 2036 C CA . GLY A 1 256 ? -23.495 7.862 15.428 1.000 17.290 441 GLY AAA CA 1
ATOM 2037 C C . GLY A 1 256 ? -24.035 7.710 14.018 1.000 17.133 441 GLY AAA C 1
ATOM 2038 O O . GLY A 1 256 ? -25.234 7.923 13.778 1.000 18.777 441 GLY AAA O 1
ATOM 2039 N N . VAL A 1 257 ? -23.174 7.327 13.087 1.000 14.800 442 VAL AAA N 1
ATOM 2040 C CA . VAL A 1 257 ? -23.559 7.188 11.666 1.000 14.765 442 VAL AAA CA 1
ATOM 2041 C C . VAL A 1 257 ? -23.203 5.789 11.181 1.000 14.386 442 VAL AAA C 1
ATOM 2042 O O . VAL A 1 257 ? -22.367 5.100 11.769 1.000 16.475 442 VAL AAA O 1
ATOM 2046 N N . HIS A 1 258 ? -23.839 5.424 10.089 1.000 13.541 443 HIS AAA N 1
ATOM 2047 C CA . HIS A 1 258 ? -23.620 4.146 9.392 1.000 13.450 443 HIS AAA CA 1
ATOM 2048 C C . HIS A 1 258 ? -22.460 4.263 8.406 1.000 12.545 443 HIS AAA C 1
ATOM 2049 O O . HIS A 1 258 ? -22.259 5.332 7.795 1.000 13.524 443 HIS AAA O 1
ATOM 2056 N N . ILE A 1 259 ? -21.730 3.162 8.249 1.000 11.705 444 ILE AAA N 1
ATOM 2057 C CA . ILE A 1 259 ? -20.594 3.028 7.303 1.000 11.505 444 ILE AAA CA 1
ATOM 2058 C C . ILE A 1 259 ? -20.918 1.948 6.279 1.000 10.714 444 ILE AAA C 1
ATOM 2059 O O . ILE A 1 259 ? -21.385 0.849 6.634 1.000 11.696 444 ILE AAA O 1
ATOM 2064 N N . TYR A 1 260 ? -20.602 2.279 5.035 1.000 10.639 445 TYR AAA N 1
ATOM 2065 C CA . TYR A 1 260 ? -20.730 1.403 3.864 1.000 10.307 445 TYR AAA CA 1
ATOM 2066 C C . TYR A 1 260 ? -19.387 1.324 3.161 1.000 10.610 445 TYR AAA C 1
ATOM 2067 O O . TYR A 1 260 ? -18.819 2.358 2.805 1.000 11.232 445 TYR AAA O 1
ATOM 2076 N N . ILE A 1 261 ? -18.883 0.113 2.973 1.000 10.170 446 ILE AAA N 1
ATOM 2077 C CA . ILE A 1 261 ? -17.672 -0.108 2.154 1.000 10.399 446 ILE AAA CA 1
ATOM 2078 C C . ILE A 1 261 ? -18.122 -0.260 0.706 1.000 10.013 446 ILE AAA C 1
ATOM 2079 O O . ILE A 1 261 ? -18.674 -1.308 0.329 1.000 11.459 446 ILE AAA O 1
ATOM 2084 N N . GLY A 1 262 ? -17.930 0.767 -0.113 1.000 10.350 447 GLY AAA N 1
ATOM 2085 C CA . GLY A 1 262 ? -18.414 0.744 -1.501 1.000 10.686 447 GLY AAA CA 1
ATOM 2086 C C . GLY A 1 262 ? -17.570 -0.121 -2.416 1.000 9.934 447 GLY AAA C 1
ATOM 2087 O O . GLY A 1 262 ? -18.064 -0.566 -3.457 1.000 10.891 447 GLY AAA O 1
ATOM 2088 N N . GLU A 1 263 ? -16.293 -0.298 -2.082 1.000 10.193 448 GLU AAA N 1
ATOM 2089 C CA . GLU A 1 263 ? -15.371 -1.152 -2.839 1.000 10.340 448 GLU AAA CA 1
ATOM 2090 C C . GLU A 1 263 ? -14.304 -1.674 -1.891 1.000 10.357 448 GLU AAA C 1
ATOM 2091 O O . GLU A 1 263 ? -13.814 -0.923 -1.037 1.000 10.803 448 GLU AAA O 1
ATOM 2097 N N . PHE A 1 264 ? -13.908 -2.915 -2.087 1.000 10.242 449 PHE AAA N 1
ATOM 2098 C CA . PHE A 1 264 ? -12.666 -3.470 -1.512 1.000 10.628 449 PHE AAA CA 1
ATOM 2099 C C . PHE A 1 264 ? -12.267 -4.635 -2.397 1.000 10.417 449 PHE AAA C 1
ATOM 2100 O O . PHE A 1 264 ? -13.138 -5.332 -2.928 1.000 10.844 449 PHE AAA O 1
ATOM 2108 N N . SER A 1 265 ? -10.975 -4.874 -2.518 1.000 10.987 450 SER AAA N 1
ATOM 2109 C CA . SER A 1 265 ? -10.505 -6.038 -3.284 1.000 11.267 450 SER AAA CA 1
ATOM 2110 C C . SER A 1 265 ? -9.028 -6.263 -3.029 1.000 11.229 450 SER AAA C 1
ATOM 2111 O O . SER A 1 265 ? -8.341 -5.418 -2.442 1.000 11.929 450 SER AAA O 1
ATOM 2114 N N . ALA A 1 266 ? -8.564 -7.386 -3.557 1.000 11.626 451 ALA AAA N 1
ATOM 2115 C CA . ALA A 1 266 ? -7.137 -7.678 -3.737 1.000 11.991 451 ALA AAA CA 1
ATOM 2116 C C . ALA A 1 266 ? -7.009 -8.400 -5.069 1.000 11.857 451 ALA AAA C 1
ATOM 2117 O O . ALA A 1 266 ? -7.814 -9.289 -5.368 1.000 12.739 451 ALA AAA O 1
ATOM 2119 N N . ILE A 1 267 ? -6.015 -8.023 -5.854 1.000 12.493 452 ILE AAA N 1
ATOM 2120 C CA . ILE A 1 267 ? -5.864 -8.555 -7.231 1.000 12.873 452 ILE AAA CA 1
ATOM 2121 C C . ILE A 1 267 ? -5.730 -10.083 -7.186 1.000 13.090 452 ILE AAA C 1
ATOM 2122 O O . ILE A 1 267 ? -5.053 -10.646 -6.299 1.000 13.818 452 ILE AAA O 1
ATOM 2127 N N . ARG A 1 268 ? -6.322 -10.751 -8.174 1.000 13.070 453 ARG AAA N 1
ATOM 2128 C CA . ARG A 1 268 ? -6.486 -12.231 -8.138 1.000 14.295 453 ARG AAA CA 1
ATOM 2129 C C . ARG A 1 268 ? -5.131 -12.931 -8.208 1.000 14.724 453 ARG AAA C 1
ATOM 2130 O O . ARG A 1 268 ? -5.046 -14.073 -7.743 1.000 16.156 453 ARG AAA O 1
ATOM 2138 N N . TRP A 1 269 ? -4.126 -12.291 -8.793 1.000 14.689 454 TRP AAA N 1
ATOM 2139 C CA . TRP A 1 269 ? -2.811 -12.940 -9.022 1.000 14.985 454 TRP AAA CA 1
ATOM 2140 C C . TRP A 1 269 ? -1.827 -12.588 -7.909 1.000 14.911 454 TRP AAA C 1
ATOM 2141 O O . TRP A 1 269 ? -0.644 -12.908 -8.053 1.000 17.104 454 TRP AAA O 1
ATOM 2152 N N . ALA A 1 270 ? -2.290 -12.056 -6.782 1.000 14.827 455 ALA AAA N 1
ATOM 2153 C CA . ALA A 1 270 ? -1.458 -11.999 -5.560 1.000 14.862 455 ALA AAA CA 1
ATOM 2154 C C . ALA A 1 270 ? -0.954 -13.407 -5.233 1.000 14.980 455 ALA AAA C 1
ATOM 2155 O O . ALA A 1 270 ? -1.602 -14.401 -5.572 1.000 15.771 455 ALA AAA O 1
ATOM 2157 N N . PRO A 1 271 ? 0.211 -13.554 -4.573 1.000 14.734 456 PRO AAA N 1
ATOM 2158 C CA . PRO A 1 271 ? 0.783 -14.878 -4.355 1.000 15.221 456 PRO AAA CA 1
ATOM 2159 C C . PRO A 1 271 ? -0.042 -15.779 -3.432 1.000 14.107 456 PRO AAA C 1
ATOM 2160 O O . PRO A 1 271 ? -0.554 -15.323 -2.415 1.000 15.221 456 PRO AAA O 1
ATOM 2164 N N . ALA A 1 272 ? -0.109 -17.061 -3.780 1.000 15.465 457 ALA AAA N 1
ATOM 2165 C CA . ALA A 1 272 ? -0.688 -18.101 -2.907 1.000 15.340 457 ALA AAA CA 1
ATOM 2166 C C . ALA A 1 272 ? -2.101 -17.671 -2.512 1.000 14.836 457 ALA AAA C 1
ATOM 2167 O O . ALA A 1 272 ? -2.867 -17.270 -3.397 1.000 15.605 457 ALA AAA O 1
ATOM 2169 N N . ASP A 1 273 ? -2.448 -17.753 -1.237 1.000 14.648 458 ASP AAA N 1
ATOM 2170 C CA . ASP A 1 273 ? -3.815 -17.406 -0.775 1.000 14.492 458 ASP AAA CA 1
ATOM 2171 C C . ASP A 1 273 ? -3.847 -15.973 -0.244 1.000 13.599 458 ASP AAA C 1
ATOM 2172 O O . ASP A 1 273 ? -4.775 -15.647 0.513 1.000 14.351 458 ASP AAA O 1
ATOM 2177 N N . SER A 1 274 ? -2.893 -15.135 -0.626 1.000 13.413 459 SER AAA N 1
ATOM 2178 C CA . SER A 1 274 ? -2.782 -13.761 -0.080 1.000 13.255 459 SER AAA CA 1
ATOM 2179 C C . SER A 1 274 ? -4.069 -12.962 -0.318 1.000 12.290 459 SER AAA C 1
ATOM 2180 O O . SER A 1 274 ? -4.537 -12.273 0.602 1.000 12.711 459 SER AAA O 1
ATOM 2183 N N . ALA A 1 275 ? -4.592 -12.964 -1.537 1.000 12.678 460 ALA AAA N 1
ATOM 2184 C CA . ALA A 1 275 ? -5.792 -12.158 -1.849 1.000 12.699 460 ALA AAA CA 1
ATOM 2185 C C . ALA A 1 275 ? -6.954 -12.660 -1.001 1.000 12.158 460 ALA AAA C 1
ATOM 2186 O O . ALA A 1 275 ? -7.689 -11.850 -0.420 1.000 12.394 460 ALA AAA O 1
ATOM 2188 N N . CYS A 1 276 ? -7.150 -13.967 -0.935 1.000 12.406 461 CYS AAA N 1
ATOM 2189 C CA A CYS A 1 276 ? -8.272 -14.534 -0.154 0.500 12.774 461 CYS AAA CA 1
ATOM 2190 C CA B CYS A 1 276 ? -8.271 -14.534 -0.154 0.500 12.741 461 CYS AAA CA 1
ATOM 2191 C C . CYS A 1 276 ? -8.130 -14.147 1.323 1.000 12.263 461 CYS AAA C 1
ATOM 2192 O O . CYS A 1 276 ? -9.131 -13.776 1.951 1.000 12.542 461 CYS AAA O 1
ATOM 2197 N N . GLN A 1 277 ? -6.926 -14.223 1.879 1.000 12.529 462 GLN AAA N 1
ATOM 2198 C CA A GLN A 1 277 ? -6.723 -13.866 3.305 0.500 12.544 462 GLN AAA CA 1
ATOM 2199 C CA B GLN A 1 277 ? -6.738 -13.871 3.309 0.500 12.981 462 GLN AAA CA 1
ATOM 2200 C C . GLN A 1 277 ? -7.039 -12.381 3.515 1.000 12.286 462 GLN AAA C 1
ATOM 2201 O O . GLN A 1 277 ? -7.631 -12.034 4.550 1.000 12.803 462 GLN AAA O 1
ATOM 2212 N N . TYR A 1 278 ? -6.616 -11.534 2.585 1.000 12.001 463 TYR AAA N 1
ATOM 2213 C CA . TYR A 1 278 ? -6.902 -10.085 2.678 1.000 11.861 463 TYR AAA CA 1
ATOM 2214 C C . TYR A 1 278 ? -8.413 -9.848 2.689 1.000 11.281 463 TYR AAA C 1
ATOM 2215 O O . TYR A 1 278 ? -8.927 -9.090 3.525 1.000 11.917 463 TYR AAA O 1
ATOM 2224 N N . LEU A 1 279 ? -9.115 -10.490 1.767 1.000 11.522 464 LEU AAA N 1
ATOM 2225 C CA . LEU A 1 279 ? -10.579 -10.306 1.701 1.000 11.460 464 LEU AAA CA 1
ATOM 2226 C C . LEU A 1 279 ? -11.228 -10.820 2.982 1.000 11.375 464 LEU AAA C 1
ATOM 2227 O O . LEU A 1 279 ? -12.155 -10.183 3.491 1.000 12.067 464 LEU AAA O 1
ATOM 2232 N N . LYS A 1 280 ? -10.773 -11.954 3.478 1.000 11.891 465 LYS AAA N 1
ATOM 2233 C CA A LYS A 1 280 ? -11.353 -12.554 4.703 0.500 12.317 465 LYS AAA CA 1
ATOM 2234 C CA B LYS A 1 280 ? -11.346 -12.555 4.703 0.500 12.075 465 LYS AAA CA 1
ATOM 2235 C C . LYS A 1 280 ? -11.140 -11.595 5.876 1.000 11.892 465 LYS AAA C 1
ATOM 2236 O O . LYS A 1 280 ? -12.079 -11.354 6.646 1.000 12.713 465 LYS AAA O 1
ATOM 2247 N N . ASP A 1 281 ? -9.938 -11.064 6.000 1.000 11.742 466 ASP AAA N 1
ATOM 2248 C CA . ASP A 1 281 ? -9.624 -10.149 7.115 1.000 11.801 466 ASP AAA CA 1
ATOM 2249 C C . ASP A 1 281 ? -10.479 -8.884 6.993 1.000 11.751 466 ASP AAA C 1
ATOM 2250 O O . ASP A 1 281 ? -11.021 -8.419 8.015 1.000 12.655 466 ASP AAA O 1
ATOM 2255 N N . CYS A 1 282 ? -10.582 -8.310 5.797 1.000 11.559 467 CYS AAA N 1
ATOM 2256 C CA . CYS A 1 282 ? -11.435 -7.122 5.578 1.000 10.953 467 CYS AAA CA 1
ATOM 2257 C C . CYS A 1 282 ? -12.869 -7.433 6.001 1.000 11.481 467 CYS AAA C 1
ATOM 2258 O O . CYS A 1 282 ? -13.458 -6.670 6.789 1.000 11.739 467 CYS AAA O 1
ATOM 2261 N N . ILE A 1 283 ? -13.442 -8.499 5.458 1.000 11.760 468 ILE AAA N 1
ATOM 2262 C CA . ILE A 1 283 ? -14.869 -8.801 5.747 1.000 12.074 468 ILE AAA CA 1
ATOM 2263 C C . ILE A 1 283 ? -15.054 -8.991 7.250 1.000 11.893 468 ILE AAA C 1
ATOM 2264 O O . ILE A 1 283 ? -16.036 -8.494 7.810 1.000 11.817 468 ILE AAA O 1
ATOM 2269 N N . GLU A 1 284 ? -14.168 -9.723 7.908 1.000 12.070 469 GLU AAA N 1
ATOM 2270 C CA . GLU A 1 284 ? -14.342 -9.966 9.358 1.000 12.935 469 GLU AAA CA 1
ATOM 2271 C C . GLU A 1 284 ? -14.390 -8.628 10.106 1.000 12.434 469 GLU AAA C 1
ATOM 2272 O O . GLU A 1 284 ? -15.221 -8.460 11.012 1.000 13.050 469 GLU AAA O 1
ATOM 2278 N N . ILE A 1 285 ? -13.518 -7.692 9.747 1.000 12.249 470 ILE AAA N 1
ATOM 2279 C CA . ILE A 1 285 ? -13.512 -6.374 10.429 1.000 12.629 470 ILE AAA CA 1
ATOM 2280 C C . ILE A 1 285 ? -14.819 -5.647 10.101 1.000 12.094 470 ILE AAA C 1
ATOM 2281 O O . ILE A 1 285 ? -15.466 -5.093 11.017 1.000 12.761 470 ILE AAA O 1
ATOM 2286 N N . PHE A 1 286 ? -15.215 -5.607 8.828 1.000 11.936 471 PHE AAA N 1
ATOM 2287 C CA . PHE A 1 286 ? -16.468 -4.918 8.449 1.000 11.619 471 PHE AAA CA 1
ATOM 2288 C C . PHE A 1 286 ? -17.635 -5.480 9.264 1.000 11.666 471 PHE AAA C 1
ATOM 2289 O O . PHE A 1 286 ? -18.480 -4.727 9.767 1.000 12.331 471 PHE AAA O 1
ATOM 2297 N N . GLU A 1 287 ? -17.675 -6.801 9.397 1.000 12.096 472 GLU AAA N 1
ATOM 2298 C CA . GLU A 1 287 ? -18.775 -7.498 10.101 1.000 12.845 472 GLU AAA CA 1
ATOM 2299 C C . GLU A 1 287 ? -18.755 -7.151 11.589 1.000 13.482 472 GLU AAA C 1
ATOM 2300 O O . GLU A 1 287 ? -19.830 -6.910 12.164 1.000 14.904 472 GLU AAA O 1
ATOM 2306 N N . GLU A 1 288 ? -17.588 -7.107 12.210 1.000 13.305 473 GLU AAA N 1
ATOM 2307 C CA . GLU A 1 288 ? -17.497 -6.712 13.631 1.000 14.598 473 GLU AAA CA 1
ATOM 2308 C C . GLU A 1 288 ? -18.117 -5.336 13.838 1.000 13.809 473 GLU AAA C 1
ATOM 2309 O O . GLU A 1 288 ? -18.755 -5.111 14.863 1.000 15.338 473 GLU AAA O 1
ATOM 2315 N N . TYR A 1 289 ? -17.890 -4.428 12.897 1.000 13.130 474 TYR AAA N 1
ATOM 2316 C CA . TYR A 1 289 ? -18.305 -3.023 13.053 1.000 12.934 474 TYR AAA CA 1
ATOM 2317 C C . TYR A 1 289 ? -19.708 -2.776 12.496 1.000 12.995 474 TYR AAA C 1
ATOM 2318 O O . TYR A 1 289 ? -20.210 -1.654 12.637 1.000 14.606 474 TYR AAA O 1
ATOM 2327 N N . GLY A 1 290 ? -20.346 -3.787 11.912 1.000 13.030 475 GLY AAA N 1
ATOM 2328 C CA . GLY A 1 290 ? -21.701 -3.646 11.359 1.000 13.137 475 GLY AAA CA 1
ATOM 2329 C C . GLY A 1 290 ? -21.740 -2.863 10.061 1.000 12.810 475 GLY AAA C 1
ATOM 2330 O O . GLY A 1 290 ? -22.772 -2.263 9.753 1.000 13.851 475 GLY AAA O 1
ATOM 2331 N N . TRP A 1 291 ? -20.672 -2.898 9.277 1.000 11.826 476 TRP AAA N 1
ATOM 2332 C CA . TRP A 1 291 ? -20.590 -2.128 8.021 1.000 11.635 476 TRP AAA CA 1
ATOM 2333 C C . TRP A 1 291 ? -21.187 -2.930 6.874 1.000 10.922 476 TRP AAA C 1
ATOM 2334 O O . TRP A 1 291 ? -20.819 -4.090 6.677 1.000 12.365 476 TRP AAA O 1
ATOM 2345 N N . ASP A 1 292 ? -22.030 -2.288 6.082 1.000 11.083 477 ASP AAA N 1
ATOM 2346 C CA . ASP A 1 292 ? -22.482 -2.867 4.803 1.000 10.887 477 ASP AAA CA 1
ATOM 2347 C C . ASP A 1 292 ? -21.321 -2.860 3.809 1.000 10.353 477 ASP AAA C 1
ATOM 2348 O O . ASP A 1 292 ? -20.420 -2.018 3.942 1.000 11.253 477 ASP AAA O 1
ATOM 2353 N N . TRP A 1 293 ? -21.330 -3.753 2.824 1.000 10.573 478 TRP AAA N 1
ATOM 2354 C CA . TRP A 1 293 ? -20.159 -3.834 1.927 1.000 10.584 478 TRP AAA CA 1
ATOM 2355 C C . TRP A 1 293 ? -20.494 -4.367 0.548 1.000 10.321 478 TRP AAA C 1
ATOM 2356 O O . TRP A 1 293 ? -21.394 -5.201 0.359 1.000 11.316 478 TRP AAA O 1
ATOM 2367 N N . ALA A 1 294 ? -19.696 -3.880 -0.389 1.000 10.548 479 ALA AAA N 1
ATOM 2368 C CA . ALA A 1 294 ? -19.691 -4.304 -1.793 1.000 10.274 479 ALA AAA CA 1
ATOM 2369 C C . ALA A 1 294 ? -18.255 -4.660 -2.177 1.000 10.936 479 ALA AAA C 1
ATOM 2370 O O . ALA A 1 294 ? -17.372 -3.800 -2.176 1.000 11.262 479 ALA AAA O 1
ATOM 2372 N N . TYR A 1 295 ? -18.056 -5.920 -2.539 1.000 10.682 480 TYR AAA N 1
ATOM 2373 C CA . TYR A 1 295 ? -16.804 -6.433 -3.111 1.000 11.004 480 TYR AAA CA 1
ATOM 2374 C C . TYR A 1 295 ? -16.610 -5.852 -4.511 1.000 10.825 480 TYR AAA C 1
ATOM 2375 O O . TYR A 1 295 ? -17.553 -5.793 -5.295 1.000 11.414 480 TYR AAA O 1
ATOM 2384 N N . HIS A 1 296 ? -15.375 -5.469 -4.830 1.000 10.545 481 HIS AAA N 1
ATOM 2385 C CA . HIS A 1 296 ? -15.015 -5.016 -6.189 1.000 10.690 481 HIS AAA CA 1
ATOM 2386 C C . HIS A 1 296 ? -14.280 -6.154 -6.887 1.000 10.875 481 HIS AAA C 1
ATOM 2387 O O . HIS A 1 296 ? -13.174 -6.480 -6.465 1.000 11.678 481 HIS AAA O 1
ATOM 2394 N N . ALA A 1 297 ? -14.841 -6.794 -7.922 1.000 11.044 482 ALA AAA N 1
ATOM 2395 C CA . ALA A 1 297 ? -16.128 -6.540 -8.546 1.000 11.274 482 ALA AAA CA 1
ATOM 2396 C C . ALA A 1 297 ? -16.620 -7.855 -9.157 1.000 11.568 482 ALA AAA C 1
ATOM 2397 O O . ALA A 1 297 ? -15.791 -8.738 -9.438 1.000 12.417 482 ALA AAA O 1
ATOM 2399 N N . PHE A 1 298 ? -17.919 -7.963 -9.388 1.000 11.500 483 PHE AAA N 1
ATOM 2400 C CA . PHE A 1 298 ? -18.543 -9.138 -10.026 1.000 11.761 483 PHE AAA CA 1
ATOM 2401 C C . PHE A 1 298 ? -18.602 -8.921 -11.538 1.000 12.036 483 PHE AAA C 1
ATOM 2402 O O . PHE A 1 298 ? -19.287 -7.995 -11.994 1.000 13.291 483 PHE AAA O 1
ATOM 2410 N N . ARG A 1 299 ? -17.926 -9.780 -12.302 1.000 12.875 484 ARG AAA N 1
ATOM 2411 C CA . ARG A 1 299 ? -17.990 -9.804 -13.789 1.000 13.837 484 ARG AAA CA 1
ATOM 2412 C C . ARG A 1 299 ? -17.658 -8.428 -14.371 1.000 14.142 484 ARG AAA C 1
ATOM 2413 O O . ARG A 1 299 ? -18.300 -7.978 -15.323 1.000 16.751 484 ARG AAA O 1
ATOM 2421 N N . GLU A 1 300 ? -16.623 -7.799 -13.842 1.000 13.594 485 GLU AAA N 1
ATOM 2422 C CA . GLU A 1 300 ? -16.079 -6.541 -14.404 1.000 13.848 485 GLU AAA CA 1
ATOM 2423 C C . GLU A 1 300 ? -14.677 -6.856 -14.932 1.000 13.521 485 GLU AAA C 1
ATOM 2424 O O . GLU A 1 300 ? -14.510 -7.859 -15.643 1.000 16.065 485 GLU AAA O 1
ATOM 2430 N N . TRP A 1 301 ? -13.674 -6.067 -14.595 1.000 13.168 486 TRP AAA N 1
ATOM 2431 C CA . TRP A 1 301 ? -12.300 -6.373 -15.043 1.000 13.919 486 TRP AAA CA 1
ATOM 2432 C C . TRP A 1 301 ? -11.839 -7.667 -14.380 1.000 13.788 486 TRP AAA C 1
ATOM 2433 O O . TRP A 1 301 ? -12.050 -7.851 -13.159 1.000 14.474 486 TRP AAA O 1
ATOM 2444 N N . ASP A 1 302 ? -11.194 -8.546 -15.140 1.000 14.184 487 ASP AAA N 1
ATOM 2445 C CA . ASP A 1 302 ? -10.942 -9.902 -14.587 1.000 14.934 487 ASP AAA CA 1
ATOM 2446 C C . ASP A 1 302 ? -9.858 -9.868 -13.506 1.000 14.131 487 ASP AAA C 1
ATOM 2447 O O . ASP A 1 302 ? -9.794 -10.821 -12.733 1.000 14.738 487 ASP AAA O 1
ATOM 2452 N N . GLY A 1 303 ? -9.087 -8.796 -13.370 1.000 13.841 488 GLY AAA N 1
ATOM 2453 C CA . GLY A 1 303 ? -8.122 -8.720 -12.261 1.000 14.286 488 GLY AAA CA 1
ATOM 2454 C C . GLY A 1 303 ? -8.818 -8.809 -10.918 1.000 13.699 488 GLY AAA C 1
ATOM 2455 O O . GLY A 1 303 ? -8.239 -9.328 -9.945 1.000 14.011 488 GLY AAA O 1
ATOM 2456 N N . TRP A 1 304 ? -10.046 -8.312 -10.854 1.000 12.920 489 TRP AAA N 1
ATOM 2457 C CA . TRP A 1 304 ? -10.842 -8.266 -9.609 1.000 12.619 489 TRP AAA CA 1
ATOM 2458 C C . TRP A 1 304 ? -11.870 -9.399 -9.570 1.000 12.733 489 TRP AAA C 1
ATOM 2459 O O . TRP A 1 304 ? -12.744 -9.367 -8.705 1.000 13.435 489 TRP AAA O 1
ATOM 2470 N N . SER A 1 305 ? -11.792 -10.364 -10.479 1.000 12.640 490 SER AAA N 1
ATOM 2471 C CA . SER A 1 305 ? -12.815 -11.421 -10.602 1.000 13.233 490 SER AAA CA 1
ATOM 2472 C C . SER A 1 305 ? -12.476 -12.618 -9.720 1.000 12.891 490 SER AAA C 1
ATOM 2473 O O . SER A 1 305 ? -11.358 -13.172 -9.808 1.000 14.416 490 SER AAA O 1
ATOM 2476 N N . VAL A 1 306 ? -13.458 -13.062 -8.950 1.000 12.956 491 VAL AAA N 1
ATOM 2477 C CA . VAL A 1 306 ? -13.358 -14.312 -8.156 1.000 13.695 491 VAL AAA CA 1
ATOM 2478 C C . VAL A 1 306 ? -13.690 -15.509 -9.047 1.000 13.672 491 VAL AAA C 1
ATOM 2479 O O . VAL A 1 306 ? -13.656 -16.631 -8.541 1.000 14.291 491 VAL AAA O 1
ATOM 2483 N N . GLU A 1 307 ? -13.998 -15.289 -10.317 1.000 14.118 492 GLU AAA N 1
ATOM 2484 C CA . GLU A 1 307 ? -14.243 -16.384 -11.285 1.000 15.084 492 GLU AAA CA 1
ATOM 2485 C C . GLU A 1 307 ? -13.006 -16.627 -12.142 1.000 15.753 492 GLU AAA C 1
ATOM 2486 O O . GLU A 1 307 ? -13.070 -17.468 -13.041 1.000 17.704 492 GLU AAA O 1
ATOM 2492 N N . HIS A 1 308 ? -11.931 -15.892 -11.882 1.000 15.238 493 HIS AAA N 1
ATOM 2493 C CA . HIS A 1 308 ? -10.653 -16.000 -12.615 1.000 16.106 493 HIS AAA CA 1
ATOM 2494 C C . HIS A 1 308 ? -9.578 -16.412 -11.623 1.000 16.328 493 HIS AAA C 1
ATOM 2495 O O . HIS A 1 308 ? -9.790 -16.288 -10.413 1.000 16.528 493 HIS AAA O 1
ATOM 2502 N N . GLY A 1 309 ? -8.469 -16.933 -12.132 1.000 17.679 494 GLY AAA N 1
ATOM 2503 C CA . GLY A 1 309 ? -7.544 -17.712 -11.309 1.000 18.969 494 GLY AAA CA 1
ATOM 2504 C C . GLY A 1 309 ? -6.303 -16.937 -10.900 1.000 17.495 494 GLY AAA C 1
ATOM 2505 O O . GLY A 1 309 ? -6.220 -15.708 -10.973 1.000 17.240 494 GLY AAA O 1
ATOM 2506 N N . PRO A 1 310 ? -5.294 -17.683 -10.422 1.000 18.026 495 PRO AAA N 1
ATOM 2507 C CA . PRO A 1 310 ? -4.113 -17.089 -9.803 1.000 17.646 495 PRO AAA CA 1
ATOM 2508 C C . PRO A 1 310 ? -3.049 -16.558 -10.768 1.000 17.891 495 PRO AAA C 1
ATOM 2509 O O . PRO A 1 310 ? -2.122 -15.929 -10.313 1.000 18.363 495 PRO AAA O 1
ATOM 2513 N N . ASP A 1 311 ? -3.181 -16.845 -12.063 1.000 18.916 496 ASP AAA N 1
ATOM 2514 C CA A ASP A 1 311 ? -2.138 -16.559 -13.082 0.500 21.297 496 ASP AAA CA 1
ATOM 2515 C CA B ASP A 1 311 ? -2.123 -16.540 -13.058 0.500 21.655 496 ASP AAA CA 1
ATOM 2516 C C . ASP A 1 311 ? -2.517 -15.287 -13.846 1.000 19.981 496 ASP AAA C 1
ATOM 2517 O O . ASP A 1 311 ? -3.543 -15.314 -14.557 1.000 20.674 496 ASP AAA O 1
ATOM 2526 N N . ARG A 1 312 ? -1.704 -14.241 -13.723 1.000 22.264 497 ARG AAA N 1
ATOM 2527 C CA A ARG A 1 312 ? -1.906 -12.940 -14.414 0.500 23.350 497 ARG AAA CA 1
ATOM 2528 C CA B ARG A 1 312 ? -1.953 -12.946 -14.412 0.500 23.125 497 ARG AAA CA 1
ATOM 2529 C C . ARG A 1 312 ? -2.062 -13.173 -15.923 1.000 24.309 497 ARG AAA C 1
ATOM 2530 O O . ARG A 1 312 ? -2.844 -12.449 -16.560 1.000 28.715 497 ARG AAA O 1
ATOM 2545 N N . ASN A 1 313 ? -1.332 -14.145 -16.466 1.000 24.020 498 ASN AAA N 1
ATOM 2546 C CA . ASN A 1 313 ? -1.302 -14.391 -17.929 1.000 26.817 498 ASN AAA CA 1
ATOM 2547 C C . ASN A 1 313 ? -2.517 -15.197 -18.407 1.000 26.191 498 ASN AAA C 1
ATOM 2548 O O . ASN A 1 313 ? -2.670 -15.333 -19.636 1.000 32.212 498 ASN AAA O 1
ATOM 2553 N N . ASP A 1 314 ? -3.327 -15.737 -17.496 1.000 22.626 499 ASP AAA N 1
ATOM 2554 C CA . ASP A 1 314 ? -4.491 -16.601 -17.819 1.000 22.618 499 ASP AAA CA 1
ATOM 2555 C C . ASP A 1 314 ? -5.757 -15.779 -17.600 1.000 20.815 499 ASP AAA C 1
ATOM 2556 O O . ASP A 1 314 ? -6.035 -15.420 -16.447 1.000 22.243 499 ASP AAA O 1
ATOM 2561 N N . ARG A 1 315 ? -6.488 -15.478 -18.670 1.000 19.707 500 ARG AAA N 1
ATOM 2562 C CA . ARG A 1 315 ? -7.729 -14.669 -18.587 1.000 20.025 500 ARG AAA CA 1
ATOM 2563 C C . ARG A 1 315 ? -8.972 -15.554 -18.711 1.000 20.272 500 ARG AAA C 1
ATOM 2564 O O . ARG A 1 315 ? -10.074 -15.010 -18.776 1.000 20.868 500 ARG AAA O 1
ATOM 2572 N N . ASN A 1 316 ? -8.810 -16.874 -18.681 1.000 22.341 501 ASN AAA N 1
ATOM 2573 C CA . ASN A 1 316 ? -9.946 -17.826 -18.726 1.000 24.261 501 ASN AAA CA 1
ATOM 2574 C C . ASN A 1 316 ? -10.578 -17.950 -17.338 1.000 20.477 501 ASN AAA C 1
ATOM 2575 O O . ASN A 1 316 ? -9.835 -17.987 -16.329 1.000 21.411 501 ASN AAA O 1
ATOM 2580 N N . ARG A 1 317 ? -11.904 -18.046 -17.291 1.000 22.135 502 ARG AAA N 1
ATOM 2581 C CA . ARG A 1 317 ? -12.644 -18.411 -16.059 1.000 22.463 502 ARG AAA CA 1
ATOM 2582 C C . ARG A 1 317 ? -12.108 -19.752 -15.555 1.000 21.775 502 ARG AAA C 1
ATOM 2583 O O . ARG A 1 317 ? -11.769 -20.628 -16.378 1.000 24.916 502 ARG AAA O 1
ATOM 2591 N N . THR A 1 318 ? -12.063 -19.924 -14.242 1.000 21.259 503 THR AAA N 1
ATOM 2592 C CA . THR A 1 318 ? -11.645 -21.195 -13.612 1.000 22.650 503 THR AAA CA 1
ATOM 2593 C C . THR A 1 318 ? -12.742 -22.245 -13.834 1.000 22.898 503 THR AAA C 1
ATOM 2594 O O . THR A 1 318 ? -13.918 -21.884 -13.990 1.000 25.277 503 THR AAA O 1
ATOM 2598 N N . ALA A 1 319 ? -12.349 -23.513 -13.855 1.000 25.773 504 ALA AAA N 1
ATOM 2599 C CA . ALA A 1 319 ? -13.251 -24.663 -14.082 1.000 28.196 504 ALA AAA CA 1
ATOM 2600 C C . ALA A 1 319 ? -14.093 -24.925 -12.832 1.000 26.983 504 ALA AAA C 1
ATOM 2601 O O . ALA A 1 319 ? -15.240 -25.395 -12.970 1.000 31.436 504 ALA AAA O 1
ATOM 2603 N N . THR A 1 320 ? -13.534 -24.637 -11.654 1.000 23.716 505 THR AAA N 1
ATOM 2604 C CA . THR A 1 320 ? -14.177 -24.905 -10.348 1.000 23.813 505 THR AAA CA 1
ATOM 2605 C C . THR A 1 320 ? -14.037 -23.657 -9.490 1.000 20.950 505 THR AAA C 1
ATOM 2606 O O . THR A 1 320 ? -13.178 -22.804 -9.744 1.000 21.216 505 THR AAA O 1
ATOM 2610 N N . PRO A 1 321 ? -14.899 -23.503 -8.464 1.000 19.997 506 PRO AAA N 1
ATOM 2611 C CA . PRO A 1 321 ? -14.896 -22.283 -7.665 1.000 18.023 506 PRO AAA CA 1
ATOM 2612 C C . PRO A 1 321 ? -13.545 -22.003 -7.007 1.000 16.549 506 PRO AAA C 1
ATOM 2613 O O . PRO A 1 321 ? -12.910 -22.892 -6.462 1.000 18.344 506 PRO AAA O 1
ATOM 2617 N N . THR A 1 322 ? -13.148 -20.742 -7.041 1.000 15.353 507 THR AAA N 1
ATOM 2618 C CA . THR A 1 322 ? -11.946 -20.268 -6.332 1.000 15.064 507 THR AAA CA 1
ATOM 2619 C C . THR A 1 322 ? -12.241 -20.135 -4.832 1.000 14.730 507 THR AAA C 1
ATOM 2620 O O . THR A 1 322 ? -13.412 -19.973 -4.432 1.000 14.693 507 THR AAA O 1
ATOM 2624 N N . ASP A 1 323 ? -11.184 -20.152 -4.029 1.000 15.450 508 ASP AAA N 1
ATOM 2625 C CA A ASP A 1 323 ? -11.169 -19.791 -2.585 0.500 15.840 508 ASP AAA CA 1
ATOM 2626 C CA B ASP A 1 323 ? -11.355 -19.902 -2.574 0.500 15.095 508 ASP AAA CA 1
ATOM 2627 C C . ASP A 1 323 ? -11.983 -18.510 -2.365 1.000 14.146 508 ASP AAA C 1
ATOM 2628 O O . ASP A 1 323 ? -12.812 -18.410 -1.445 1.000 14.601 508 ASP AAA O 1
ATOM 2637 N N . ARG A 1 324 ? -11.664 -17.509 -3.170 1.000 13.703 509 ARG AAA N 1
ATOM 2638 C CA . ARG A 1 324 ? -12.262 -16.170 -2.982 1.000 13.453 509 ARG AAA CA 1
ATOM 2639 C C . ARG A 1 324 ? -13.764 -16.223 -3.274 1.000 12.386 509 ARG AAA C 1
ATOM 2640 O O . ARG A 1 324 ? -14.541 -15.577 -2.552 1.000 13.100 509 ARG AAA O 1
ATOM 2648 N N . ALA A 1 325 ? -14.187 -16.951 -4.307 1.000 13.134 510 ALA AAA N 1
ATOM 2649 C CA . ALA A 1 325 ? -15.626 -17.075 -4.623 1.000 13.072 510 ALA AAA CA 1
ATOM 2650 C C . ALA A 1 325 ? -16.343 -17.803 -3.486 1.000 13.119 510 ALA AAA C 1
ATOM 2651 O O . ALA A 1 325 ? -17.456 -17.403 -3.116 1.000 13.852 510 ALA AAA O 1
ATOM 2653 N N . LEU A 1 326 ? -15.741 -18.869 -2.961 1.000 12.773 511 LEU AAA N 1
ATOM 2654 C CA . LEU A 1 326 ? -16.341 -19.627 -1.839 1.000 13.702 511 LEU AAA CA 1
ATOM 2655 C C . LEU A 1 326 ? -16.458 -18.721 -0.613 1.000 13.159 511 LEU AAA C 1
ATOM 2656 O O . LEU A 1 326 ? -17.478 -18.780 0.090 1.000 13.896 511 LEU AAA O 1
ATOM 2661 N N . LEU A 1 327 ? -15.451 -17.890 -0.371 1.000 12.756 512 LEU AAA N 1
ATOM 2662 C CA . LEU A 1 327 ? -15.494 -16.946 0.766 1.000 12.814 512 LEU AAA CA 1
ATOM 2663 C C . LEU A 1 327 ? -16.674 -15.987 0.591 1.000 12.403 512 LEU AAA C 1
ATOM 2664 O O . LEU A 1 327 ? -17.495 -15.828 1.510 1.000 13.106 512 LEU AAA O 1
ATOM 2669 N N . LEU A 1 328 ? -16.775 -15.343 -0.564 1.000 12.016 513 LEU AAA N 1
ATOM 2670 C CA . LEU A 1 328 ? -17.889 -14.386 -0.773 1.000 12.135 513 LEU AAA CA 1
ATOM 2671 C C . LEU A 1 328 ? -19.229 -15.102 -0.610 1.000 12.106 513 LEU AAA C 1
ATOM 2672 O O . LEU A 1 328 ? -20.121 -14.569 0.071 1.000 12.788 513 LEU AAA O 1
ATOM 2677 N N . ARG A 1 329 ? -19.409 -16.259 -1.246 1.000 12.377 514 ARG AAA N 1
ATOM 2678 C CA . ARG A 1 329 ? -20.726 -16.942 -1.159 1.000 12.675 514 ARG AAA CA 1
ATOM 2679 C C . ARG A 1 329 ? -20.999 -17.390 0.290 1.000 12.482 514 ARG AAA C 1
ATOM 2680 O O . ARG A 1 329 ? -22.171 -17.410 0.755 1.000 13.325 514 ARG AAA O 1
ATOM 2688 N N . SER A 1 330 ? -19.987 -17.738 1.068 1.000 12.688 515 SER AAA N 1
ATOM 2689 C CA A SER A 1 330 ? -20.212 -18.122 2.484 0.500 12.644 515 SER AAA CA 1
ATOM 2690 C CA B SER A 1 330 ? -20.200 -18.117 2.487 0.500 13.757 515 SER AAA CA 1
ATOM 2691 C C . SER A 1 330 ? -20.787 -16.928 3.254 1.000 13.272 515 SER AAA C 1
ATOM 2692 O O . SER A 1 330 ? -21.601 -17.137 4.152 1.000 14.981 515 SER AAA O 1
ATOM 2697 N N . TRP A 1 331 ? -20.360 -15.715 2.921 1.000 12.736 516 TRP AAA N 1
ATOM 2698 C CA . TRP A 1 331 ? -20.890 -14.493 3.571 1.000 12.888 516 TRP AAA CA 1
ATOM 2699 C C . TRP A 1 331 ? -22.252 -14.114 2.997 1.000 12.129 516 TRP AAA C 1
ATOM 2700 O O . TRP A 1 331 ? -23.144 -13.749 3.767 1.000 12.814 516 TRP AAA O 1
ATOM 2711 N N . TYR A 1 332 ? -22.428 -14.205 1.683 1.000 11.981 517 TYR AAA N 1
ATOM 2712 C CA . TYR A 1 332 ? -23.748 -13.908 1.079 1.000 12.123 517 TYR AAA CA 1
ATOM 2713 C C . TYR A 1 332 ? -24.807 -14.863 1.639 1.000 11.955 517 TYR AAA C 1
ATOM 2714 O O . TYR A 1 332 ? -25.980 -14.475 1.765 1.000 13.167 517 TYR AAA O 1
ATOM 2723 N N . ALA A 1 333 ? -24.419 -16.089 1.982 1.000 12.356 518 ALA AAA N 1
ATOM 2724 C CA . ALA A 1 333 ? -25.340 -17.087 2.561 1.000 13.470 518 ALA AAA CA 1
ATOM 2725 C C . ALA A 1 333 ? -25.923 -16.591 3.889 1.000 13.496 518 ALA AAA C 1
ATOM 2726 O O . ALA A 1 333 ? -26.968 -17.120 4.293 1.000 15.941 518 ALA AAA O 1
ATOM 2728 N N . GLU A 1 334 ? -25.275 -15.633 4.557 1.000 13.481 519 GLU AAA N 1
ATOM 2729 C CA . GLU A 1 334 ? -25.779 -15.044 5.821 1.000 14.048 519 GLU AAA CA 1
ATOM 2730 C C . GLU A 1 334 ? -26.846 -13.983 5.538 1.000 14.060 519 GLU AAA C 1
ATOM 2731 O O . GLU A 1 334 ? -27.519 -13.536 6.492 1.000 15.648 519 GLU AAA O 1
ATOM 2737 N N . ASN A 1 335 ? -26.974 -13.528 4.295 1.000 13.703 520 ASN AAA N 1
ATOM 2738 C CA . ASN A 1 335 ? -27.888 -12.415 3.952 1.000 14.172 520 ASN AAA CA 1
ATOM 2739 C C . ASN A 1 335 ? -29.345 -12.770 4.223 1.000 14.781 520 ASN AAA C 1
ATOM 2740 O O . ASN A 1 335 ? -29.757 -13.921 4.043 1.000 16.302 520 ASN AAA O 1
ATOM 2745 N N . VAL A 1 336 ? -30.096 -11.729 4.561 1.000 15.081 521 VAL AAA N 1
ATOM 2746 C CA . VAL A 1 336 ? -31.579 -11.676 4.451 1.000 15.448 521 VAL AAA CA 1
ATOM 2747 C C . VAL A 1 336 ? -31.899 -10.959 3.137 1.000 15.244 521 VAL AAA C 1
ATOM 2748 O O . VAL A 1 336 ? -31.265 -9.932 2.843 1.000 16.048 521 VAL AAA O 1
ATOM 2752 N N . LYS A 1 337 ? -32.837 -11.477 2.357 1.000 16.393 522 LYS AAA N 1
ATOM 2753 C CA . LYS A 1 337 ? -33.266 -10.785 1.126 1.000 17.893 522 LYS AAA CA 1
ATOM 2754 C C . LYS A 1 337 ? -34.322 -9.741 1.467 1.000 17.112 522 LYS AAA C 1
ATOM 2755 O O . LYS A 1 337 ? -35.157 -9.931 2.358 1.000 18.295 522 LYS AAA O 1
ATOM 2761 N N . PRO A 1 338 ? -34.328 -8.616 0.724 1.000 17.891 523 PRO AAA N 1
ATOM 2762 C CA . PRO A 1 338 ? -35.387 -7.626 0.861 1.000 17.917 523 PRO AAA CA 1
ATOM 2763 C C . PRO A 1 338 ? -36.752 -8.235 0.517 1.000 19.663 523 PRO AAA C 1
ATOM 2764 O O . PRO A 1 338 ? -36.832 -9.068 -0.381 1.000 21.448 523 PRO AAA O 1
ATOM 2768 N N . GLN A 1 339 ? -37.769 -7.824 1.276 1.000 20.733 524 GLN AAA N 1
ATOM 2769 C CA . GLN A 1 339 ? -39.197 -8.160 1.060 1.000 24.832 524 GLN AAA CA 1
ATOM 2770 C C . GLN A 1 339 ? -39.838 -6.996 0.312 1.000 26.843 524 GLN AAA C 1
ATOM 2771 O O . GLN A 1 339 ? -39.898 -5.896 0.889 1.000 32.530 524 GLN AAA O 1
ATOM 2777 N N . PHE A 1 340 ? -40.284 -7.230 -0.919 1.000 27.196 525 PHE AAA N 1
ATOM 2778 C CA . PHE A 1 340 ? -40.915 -6.201 -1.782 1.000 28.129 525 PHE AAA CA 1
ATOM 2779 C C . PHE A 1 340 ? -42.439 -6.376 -1.783 1.000 31.146 525 PHE AAA C 1
ATOM 2780 O O . PHE A 1 340 ? -42.923 -7.531 -1.781 1.000 36.894 525 PHE AAA O 1
ATOM 2788 N N . SER A 1 341 ? -43.166 -5.255 -1.811 1.000 35.045 526 SER AAA N 1
ATOM 2789 C CA . SER A 1 341 ? -44.652 -5.202 -1.854 1.000 41.907 526 SER AAA CA 1
ATOM 2790 C C . SER A 1 341 ? -45.111 -4.153 -2.873 1.000 47.199 526 SER AAA C 1
ATOM 2791 O O . SER A 1 341 ? -46.302 -4.144 -3.223 1.000 53.911 526 SER AAA O 1
#

Secondary structure (P-SEA, 3-state):
ccccccccbbbbbbbcccccaaaaaaacccccccccccccccccccccccccccaaaaaaaaaaaaaaaaaaaaaaaaabbbbbbccccccccccccccccccccaaaaaaaaaaaaaaaaacccccccccccccccccccccccccccaaaaaaaaaaaaaaccccccbbbbcccccccccccccccccccbbbbbbbcccccccccccccccccccccccccccccccaaaaaaaaaaaaaaaaaacccccccccccccccccaaaaaaaaaaaaaaaaacccccccccccccccccccccccccccccccccaaaaaaaaaaaabbbbbcc

Solvent-accessible surface area: 13850 Å² total; per-residue (Å²): 133,82,56,31,23,160,22,81,36,0,16,0,1,0,0,4,46,164,8,70,66,72,23,0,62,59,2,0,67,100,12,99,0,0,0,0,0,5,2,1,17,38,125,22,63,27,109,16,56,0,26,108,12,77,24,115,89,0,90,142,50,6,75,42,22,3,150,69,0,69,56,0,15,86,23,0,86,126,0,9,0,15,0,0,0,0,0,7,5,1,0,0,1,4,28,161,65,11,41,0,66,0,0,49,53,160,99,21,8,131,1,0,12,39,6,0,26,47,0,0,143,84,7,17,146,27,71,5,5,3,0,0,0,0,1,2,4,0,14,46,38,166,45,59,149,62,16,36,57,4,48,142,0,0,48,52,0,0,104,82,0,37,80,44,0,132,157,10,0,0,0,0,1,0,10,56,101,0,28,2,79,4,0,79,127,11,93,62,11,117,14,96,14,11,0,4,0,0,12,0,22,35,5,96,32,0,0,21,0,5,16,161,148,48,99,80,52,46,80,2,46,10,94,6,107,78,113,142,10,35,79,105,21,0,68,139,30,0,88,41,0,72,154,14,20,110,109,59,44,23,4,1,0,0,0,13,0,0,0,0,7,27,3,35,99,69,1,4,17,65,0,0,97,12,0,0,56,0,0,22,100,34,20,0,0,0,0,1,15,1,8,49,55,103,13,0,20,4,5,27,24,6,107,74,116,140,60,170,112,137,48,110,97,79,18,71,9,2,97,17,3,60,66,46,0,73,113,23,73,60,19,182,56,150

Foldseek 3Di:
DFDLDDWLFQAAAEEALPQDLVNLLCRQVPLLHQEYEDELDAPDPLDHPLLVDDQVVVVVSSVVSVVVVVVNQVSSVNSLHAYEHEDAAAHNRADPVSAGCLQPDPVSVVVLLVVLLVVLLVCQPPPRYAEYASYAQHARPDHDPPGDTLQVSLLVSLQSSCVRHVRHAYEYAFPHGSFLVRVLVHDDHPHPRYAYEGADCPPVLFQQDVPDPRHAADAPQDQDPNRGDALVVVCVRNVSVLVCCVVVVHAYEHEEYFGFQQHPDCRRQRVVLSVVVSCVVSSYHYHYYHDPHPQRRYQQDHNDPVDSDGDPDGHSNSVSSSVVSVVTDRDDDD

Radius of gyration: 18.89 Å; Cα contacts (8 Å, |Δi|>4): 702; chains: 1; bounding box: 53×56×42 Å